Protein AF-A0AAJ0CLT3-F1 (afdb_monomer)

Foldseek 3Di:
DDDDDDDDDDDDDDDDDDDDDDDDDDPDPVVVVVVVVVVVVVVVVVVVVVVVVVVVVVVVVVVVPPPVLVVDDLLVVLQVVLVVVQVVLVVDLQKAKEKDQDPDQAAFAPSVVSAPQCVVDDVRRRTRPDRIWMKIAAHPPDCPVPHRIHIHHLVSNCSRYVQLPDDCSRYDYDCPLVFWAPLLVVCSVLSQQFDVVLVVVLVVLQVVLVVQQVVLVVVQVVVVVVVVVVVPDDPVVVVVPRDDRDDRDDPVSGDGDNPRGHRPVVSSPDPRRVVRSPPPVSDPPPPPPPPPPPDD

Radius of gyration: 39.36 Å; Cα contacts (8 Å, |Δi|>4): 277; chains: 1; bounding box: 91×76×117 Å

Organism: NCBI:txid1105319

Secondary structure (DSSP, 8-state):
--------------------------SSSHHHHHHHHHHHHHHHHHHHHHHHHHHHHHHHHHHHT--HHHHS-HHHHHHHHHHHHHHHHHH-TT-EEEEE--S-TT-BBTTGGG-HHHHTT-TTTTB--SS-EEEEEPPTT--BTTBSEEEE-HHHHHHHS-GGGS-TTTEEE-GGG----HHHHHHHHTTTB--HHHHHHHHHHHHHHHHHHHHHHHHHHHHHHHHHH-TTS-HHHHHTT-PPPPPPPPGGGGPPPTT-B--HHHHHTSHHHHHHHH-GGG-TTS----------

Sequence (296 aa):
MERGESSQRPVRLGGPLHVERHNTSFTASRKRHLEDDAQYLSKGAQLNHHAYCSIEEWLAKSDVERDPRQALSPLERLAEDGEVLRQKLIANSKMFATLQAPRSTRARCRASDNCIYLQALAPDGNVITSEYRICVHGAENEAWFGSKKHYYHVVCFSTMINLTDLLPSKFQMDNTCGRWGIMVEKWFEHQGRINPYKIASYIKKRQEYAEEYRSWVKDWRMLSKKQRRNRNVNKSQRANREPRPPVEPSPEDYTTNEEDVCALVDILKHSLVQITADAWWMRPDVPEIRAEGQAG

Mean predicted aligned error: 16.49 Å

pLDDT: mean 72.05, std 19.67, range [31.84, 95.19]

Solvent-accessible surface area (backbone atoms only — not comparable to full-atom values): 17742 Å² total; per-residue (Å²): 137,79,88,79,87,88,86,80,87,83,88,87,82,89,87,84,89,85,89,80,90,83,80,87,90,73,94,80,61,65,71,63,54,57,56,53,51,52,54,51,52,51,50,54,49,52,55,49,52,54,53,50,54,51,47,54,53,46,51,55,49,51,69,70,61,56,58,70,69,73,76,45,53,49,66,55,50,34,34,53,55,20,51,58,49,49,54,47,40,69,74,32,88,65,21,32,35,27,48,34,71,61,95,59,62,82,47,48,28,68,56,50,90,42,21,60,48,36,70,71,74,35,98,64,32,37,45,38,74,58,75,49,31,31,38,38,38,40,39,98,86,44,56,59,93,82,33,53,64,44,37,28,43,50,64,53,46,52,67,24,37,65,67,65,78,46,53,68,86,37,49,38,75,48,72,90,67,83,50,69,11,64,66,59,52,46,28,62,77,45,51,26,29,32,43,67,66,38,46,50,50,45,52,49,49,47,52,53,41,53,52,50,42,55,50,48,54,52,52,50,52,52,51,52,53,53,53,65,72,46,75,85,63,56,75,80,69,55,72,82,65,69,78,78,78,76,76,79,78,62,78,73,67,40,70,56,48,90,82,28,70,42,60,68,68,61,54,73,67,38,76,60,35,66,57,34,25,73,41,70,85,74,47,90,82,55,76,74,81,71,79,77,76,77,74,132

Structure (mmCIF, N/CA/C/O backbone):
data_AF-A0AAJ0CLT3-F1
#
_entry.id   AF-A0AAJ0CLT3-F1
#
loop_
_atom_site.group_PDB
_atom_site.id
_atom_site.type_symbol
_atom_site.label_atom_id
_atom_site.label_alt_id
_atom_site.label_comp_id
_atom_site.label_asym_id
_atom_site.label_entity_id
_atom_site.label_seq_id
_atom_site.pdbx_PDB_ins_code
_atom_site.Cartn_x
_atom_site.Cartn_y
_atom_site.Cartn_z
_atom_site.occupancy
_atom_site.B_iso_or_equiv
_atom_site.auth_seq_id
_atom_site.auth_comp_id
_atom_site.auth_asym_id
_atom_site.auth_atom_id
_atom_site.pdbx_PDB_model_num
ATOM 1 N N . MET A 1 1 ? -9.494 -61.152 6.536 1.00 39.91 1 MET A N 1
ATOM 2 C CA . MET A 1 1 ? -8.904 -60.997 7.881 1.00 39.91 1 MET A CA 1
ATOM 3 C C . MET A 1 1 ? -9.714 -59.911 8.567 1.00 39.91 1 MET A C 1
ATOM 5 O O . MET A 1 1 ? -9.564 -58.754 8.213 1.00 39.91 1 MET A O 1
ATOM 9 N N . GLU A 1 2 ? -10.886 -60.283 9.084 1.00 34.72 2 GLU A N 1
ATOM 10 C CA . GLU A 1 2 ? -11.121 -60.709 10.485 1.00 34.72 2 GLU A CA 1
ATOM 11 C C . GLU A 1 2 ? -10.993 -59.520 11.452 1.00 34.72 2 GLU A C 1
ATOM 13 O O . GLU A 1 2 ? -9.920 -58.943 11.549 1.00 34.72 2 GLU A O 1
ATOM 18 N N . ARG A 1 3 ? -12.135 -58.976 11.913 1.00 33.88 3 ARG A N 1
ATOM 19 C CA . ARG A 1 3 ? -12.808 -59.226 13.224 1.00 33.88 3 ARG A CA 1
ATOM 20 C C . ARG A 1 3 ? -12.083 -58.507 14.384 1.00 33.88 3 ARG A C 1
ATOM 22 O O . ARG A 1 3 ? -10.867 -58.504 14.413 1.00 33.88 3 ARG A O 1
ATOM 29 N N . GLY A 1 4 ? -12.724 -57.864 15.363 1.00 35.81 4 GLY A N 1
ATOM 30 C CA . GLY A 1 4 ? 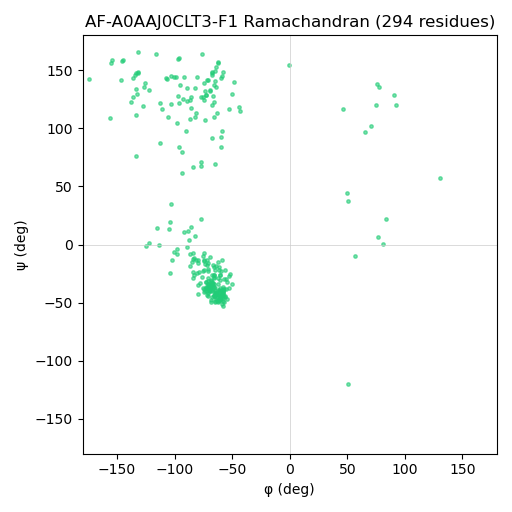-14.098 -57.945 15.878 1.00 35.81 4 GLY A CA 1
ATOM 31 C C . GLY A 1 4 ? -14.537 -56.619 16.540 1.00 35.81 4 GLY A C 1
ATOM 32 O O . GLY A 1 4 ? -13.727 -55.715 16.727 1.00 35.81 4 GLY A O 1
ATOM 33 N N . GLU A 1 5 ? -15.838 -56.343 16.674 1.00 36.16 5 GLU A N 1
ATOM 34 C CA . GLU A 1 5 ? -16.756 -56.845 17.726 1.00 36.16 5 GLU A CA 1
ATOM 35 C C . GLU A 1 5 ? -16.360 -56.320 19.123 1.00 36.16 5 GLU A C 1
ATOM 37 O O . GLU A 1 5 ? -15.343 -56.706 19.682 1.00 36.16 5 GLU A O 1
ATOM 42 N N . SER A 1 6 ? -16.979 -55.239 19.617 1.00 43.16 6 SER A N 1
ATOM 43 C CA . SER A 1 6 ? -18.291 -55.154 20.298 1.00 43.16 6 SER A CA 1
ATOM 44 C C . SER A 1 6 ? -18.283 -55.670 21.741 1.00 43.16 6 SER A C 1
ATOM 46 O O . SER A 1 6 ? -18.088 -56.856 21.971 1.00 43.16 6 SER A O 1
ATOM 48 N N . SER A 1 7 ? -18.618 -54.805 22.707 1.00 41.50 7 SER A N 1
ATOM 49 C CA . SER A 1 7 ? -19.274 -55.249 23.944 1.00 41.50 7 SER A CA 1
ATOM 50 C C . SER A 1 7 ? -20.071 -54.116 24.592 1.00 41.50 7 SER A C 1
ATOM 52 O O . SER A 1 7 ? -19.527 -53.134 25.098 1.00 41.50 7 SER A O 1
ATOM 54 N N . GLN A 1 8 ? -21.393 -54.261 24.521 1.00 37.97 8 GLN A N 1
ATOM 55 C CA . GLN A 1 8 ? -22.386 -53.517 25.285 1.00 37.97 8 GLN A CA 1
ATOM 56 C C . GLN A 1 8 ? -22.723 -54.286 26.579 1.00 37.97 8 GLN A C 1
ATOM 58 O O . GLN A 1 8 ? -22.764 -55.510 26.576 1.00 37.97 8 GLN A O 1
ATOM 63 N N . ARG A 1 9 ? -22.968 -53.503 27.644 1.00 41.19 9 ARG A N 1
ATOM 64 C CA . ARG A 1 9 ? -23.739 -53.691 28.906 1.00 41.19 9 ARG A CA 1
ATOM 65 C C . ARG A 1 9 ? -24.466 -55.043 29.142 1.00 41.19 9 ARG A C 1
ATOM 67 O O . ARG A 1 9 ? -25.008 -55.619 28.208 1.00 41.19 9 ARG A O 1
ATOM 74 N N . PRO A 1 10 ? -24.709 -55.436 30.416 1.00 47.56 10 PRO A N 1
ATOM 75 C CA . PRO A 1 10 ? -26.013 -55.070 30.993 1.00 47.56 10 PRO A CA 1
ATOM 76 C C . PRO A 1 10 ? -26.059 -54.755 32.503 1.00 47.56 10 PRO A C 1
ATOM 78 O O . PRO A 1 10 ? -25.252 -55.186 33.322 1.00 47.56 10 PRO A O 1
ATOM 81 N N . VAL A 1 11 ? -27.116 -54.002 32.807 1.00 43.56 11 VAL A N 1
ATOM 82 C CA . VAL A 1 11 ? -27.753 -53.690 34.092 1.00 43.56 11 VAL A CA 1
ATOM 83 C C . VAL A 1 11 ? -28.249 -54.968 34.786 1.00 43.56 11 VAL A C 1
ATOM 85 O O . VAL A 1 11 ? -28.782 -55.854 34.119 1.00 43.56 11 VAL A O 1
ATOM 88 N N . ARG A 1 12 ? -28.158 -55.041 36.123 1.00 38.94 12 ARG A N 1
ATOM 89 C CA . ARG A 1 12 ? -28.893 -56.024 36.939 1.00 38.94 12 ARG A CA 1
ATOM 90 C C . ARG A 1 12 ? -29.946 -55.332 37.804 1.00 38.94 12 ARG A C 1
ATOM 92 O O . ARG A 1 12 ? -29.623 -54.479 38.623 1.00 38.94 12 ARG A O 1
ATOM 99 N N . LEU A 1 13 ? -31.191 -55.752 37.599 1.00 35.41 13 LEU A N 1
ATOM 100 C CA . LEU A 1 13 ? -32.361 -55.523 38.442 1.00 35.41 13 LEU A CA 1
ATOM 101 C C . LEU A 1 13 ? -32.609 -56.764 39.317 1.00 35.41 13 LEU A C 1
ATOM 103 O O . LEU A 1 13 ? -32.487 -57.881 38.821 1.00 35.41 13 LEU A O 1
ATOM 107 N N . GLY A 1 14 ? -33.069 -56.537 40.551 1.00 35.09 14 GLY A N 1
ATOM 108 C CA . GLY A 1 14 ? -34.105 -57.352 41.202 1.00 35.09 14 GLY A CA 1
ATOM 109 C C . GLY A 1 14 ? -33.678 -58.541 42.074 1.00 35.09 14 GLY A C 1
ATOM 110 O O . GLY A 1 14 ? -33.134 -59.525 41.588 1.00 35.09 14 GLY A O 1
ATOM 111 N N . GLY A 1 15 ? -34.068 -58.492 43.353 1.00 31.84 15 GLY A N 1
ATOM 112 C CA . GLY A 1 15 ? -34.228 -59.656 44.235 1.00 31.84 15 GLY A CA 1
ATOM 113 C C . GLY A 1 15 ? -34.822 -59.261 45.605 1.00 31.84 15 GLY A C 1
ATOM 114 O O . GLY A 1 15 ? -34.503 -58.167 46.066 1.00 31.84 15 GLY A O 1
ATOM 115 N N . PRO A 1 16 ? -35.711 -60.063 46.235 1.00 41.94 16 PRO A N 1
ATOM 116 C CA . PRO A 1 16 ? -36.794 -59.550 47.084 1.00 41.94 16 PRO A CA 1
ATOM 117 C C . PRO A 1 16 ? -36.737 -59.924 48.583 1.00 41.94 16 PRO A C 1
ATOM 119 O O . PRO A 1 16 ? -36.091 -60.886 48.978 1.00 41.94 16 PRO A O 1
ATOM 122 N N . LEU A 1 17 ? -37.528 -59.162 49.356 1.00 39.59 17 LEU A N 1
ATOM 123 C CA . LEU A 1 17 ? -38.318 -59.494 50.560 1.00 39.59 17 LEU A CA 1
ATOM 124 C C . LEU A 1 17 ? -37.680 -60.319 51.698 1.00 39.59 17 LEU A C 1
ATOM 126 O O . LEU A 1 17 ? -37.554 -61.534 51.607 1.00 39.59 17 LEU A O 1
ATOM 130 N N . HIS A 1 18 ? -37.561 -59.689 52.873 1.00 35.16 18 HIS A N 1
ATOM 131 C CA . HIS A 1 18 ? -37.961 -60.345 54.120 1.00 35.16 18 HIS A CA 1
ATOM 132 C C . HIS A 1 18 ? -38.711 -59.364 55.027 1.00 35.16 18 HIS A C 1
ATOM 134 O O . HIS A 1 18 ? -38.228 -58.282 55.353 1.00 35.16 18 HIS A O 1
ATOM 140 N N . VAL A 1 19 ? -39.932 -59.757 55.382 1.00 40.78 19 VAL A N 1
ATOM 141 C CA . VAL A 1 19 ? -40.816 -59.100 56.342 1.00 40.78 19 VAL A CA 1
ATOM 142 C C . VAL A 1 19 ? -40.562 -59.750 57.695 1.00 40.78 19 VAL A C 1
ATOM 144 O O . VAL A 1 19 ? -40.722 -60.961 57.814 1.00 40.78 19 VAL A O 1
ATOM 147 N N . GLU A 1 20 ? -40.233 -58.960 58.712 1.00 35.28 20 GLU A N 1
ATOM 148 C CA . GLU A 1 20 ? -40.449 -59.340 60.106 1.00 35.28 20 GLU A CA 1
ATOM 149 C C . GLU A 1 20 ? -41.224 -58.229 60.809 1.00 35.28 20 GLU A C 1
ATOM 151 O O . GLU A 1 20 ? -40.826 -57.065 60.866 1.00 35.28 20 GLU A O 1
ATOM 156 N N . ARG A 1 21 ? -42.402 -58.618 61.297 1.00 38.53 21 ARG A N 1
ATOM 157 C CA . ARG A 1 21 ? -43.227 -57.848 62.217 1.00 38.53 21 ARG A CA 1
ATOM 158 C C . ARG A 1 21 ? -42.609 -57.965 63.603 1.00 38.53 21 ARG A C 1
ATOM 160 O O . ARG A 1 21 ? -42.542 -59.072 64.118 1.00 38.53 21 ARG A O 1
ATOM 167 N N . HIS A 1 22 ? -42.347 -56.841 64.258 1.00 35.72 22 HIS A N 1
ATOM 168 C CA . HIS A 1 22 ? -42.524 -56.761 65.702 1.00 35.72 22 HIS A CA 1
ATOM 169 C C . HIS A 1 22 ? -43.219 -55.464 66.096 1.00 35.72 22 HIS A C 1
ATOM 171 O O . HIS A 1 22 ? -43.121 -54.422 65.454 1.00 35.72 22 HIS A O 1
ATOM 177 N N . ASN A 1 23 ? -44.042 -55.643 67.112 1.00 35.28 23 ASN A N 1
ATOM 178 C CA . ASN A 1 23 ? -45.188 -54.852 67.481 1.00 35.28 23 ASN A CA 1
ATOM 179 C C . ASN A 1 23 ? -44.818 -53.847 68.579 1.00 35.28 23 ASN A C 1
ATOM 181 O O . ASN A 1 23 ? -43.943 -54.099 69.403 1.00 35.28 23 ASN A O 1
ATOM 185 N N . THR A 1 24 ? -45.660 -52.821 68.671 1.00 45.03 24 THR A N 1
ATOM 186 C CA . THR A 1 24 ? -46.082 -52.107 69.888 1.00 45.03 24 THR A CA 1
ATOM 187 C C . THR A 1 24 ? -45.177 -51.069 70.563 1.00 45.03 24 THR A C 1
ATOM 189 O O . THR A 1 24 ? -44.030 -51.298 70.925 1.00 45.03 24 THR A O 1
ATOM 192 N N . SER A 1 25 ? -45.875 -49.977 70.899 1.00 45.28 25 SER A N 1
ATOM 193 C CA . SER A 1 25 ? -45.557 -48.865 71.799 1.00 45.28 25 SER A CA 1
ATOM 194 C C . SER A 1 25 ? -44.853 -47.665 71.157 1.00 45.28 25 SER A C 1
ATOM 196 O O . SER A 1 25 ? -43.868 -47.822 70.457 1.00 45.28 25 SER A O 1
ATOM 198 N N . PHE A 1 26 ? -45.431 -46.481 71.409 1.00 36.00 26 PHE A N 1
ATOM 199 C CA . PHE A 1 26 ? -44.982 -45.094 71.159 1.00 36.00 26 PHE A CA 1
ATOM 200 C C . PHE A 1 26 ? -46.024 -44.207 70.455 1.00 36.00 26 PHE A C 1
ATOM 202 O O . PHE A 1 26 ? -45.775 -43.562 69.440 1.00 36.00 26 PHE A O 1
ATOM 209 N N . THR A 1 27 ? -47.208 -44.087 71.057 1.00 48.69 27 THR A N 1
ATOM 210 C CA . THR A 1 27 ? -48.228 -43.089 70.683 1.00 48.69 27 THR A CA 1
ATOM 211 C C . THR A 1 27 ? -48.043 -41.717 71.352 1.00 48.69 27 THR A C 1
ATOM 213 O O . THR A 1 27 ? -48.941 -40.887 71.272 1.00 48.69 27 THR A O 1
ATOM 216 N N . ALA A 1 28 ? -46.882 -41.407 71.944 1.00 46.19 28 ALA A N 1
ATOM 217 C CA . ALA A 1 28 ? -46.658 -40.113 72.617 1.00 46.19 28 ALA A CA 1
ATOM 218 C C . ALA A 1 28 ? -45.433 -39.296 72.142 1.00 46.19 28 ALA A C 1
ATOM 220 O O . ALA A 1 28 ? -45.249 -38.173 72.604 1.00 46.19 28 ALA A O 1
ATOM 221 N N . SER A 1 29 ? -44.632 -39.793 71.186 1.00 43.53 29 SER A N 1
ATOM 222 C CA . SER A 1 29 ? -43.506 -39.028 70.594 1.00 43.53 29 SER A CA 1
ATOM 223 C C . SER A 1 29 ? -43.796 -38.444 69.207 1.00 43.53 29 SER A C 1
ATOM 225 O O . SER A 1 29 ? -43.071 -37.570 68.741 1.00 43.53 29 SER A O 1
ATOM 227 N N . ARG A 1 30 ? -44.875 -38.871 68.539 1.00 40.88 30 ARG A N 1
ATOM 228 C CA . ARG A 1 30 ? -45.136 -38.525 67.129 1.00 40.88 30 ARG A CA 1
ATOM 229 C C . ARG A 1 30 ? -45.729 -37.129 66.903 1.00 40.88 30 ARG A C 1
ATOM 231 O O . ARG A 1 30 ? -45.732 -36.661 65.774 1.00 40.88 30 ARG A O 1
ATOM 238 N N . LYS A 1 31 ? -46.206 -36.456 67.956 1.00 43.78 31 LYS A N 1
ATOM 239 C CA . LYS A 1 31 ? -46.734 -35.084 67.847 1.00 43.78 31 LYS A CA 1
ATOM 240 C C . LYS A 1 31 ? -45.652 -34.003 67.879 1.00 43.78 31 LYS A C 1
ATOM 242 O O . LYS A 1 31 ? -45.861 -32.967 67.276 1.00 43.78 31 LYS A O 1
ATOM 247 N N . ARG A 1 32 ? -44.493 -34.259 68.501 1.00 46.09 32 ARG A N 1
ATOM 248 C CA . ARG A 1 32 ? -43.384 -33.286 68.532 1.00 46.09 32 ARG A CA 1
ATOM 249 C C . ARG A 1 32 ? -42.493 -33.335 67.287 1.00 46.09 32 ARG A C 1
ATOM 251 O O . ARG A 1 32 ? -42.008 -32.303 66.865 1.00 46.09 32 ARG A O 1
ATOM 258 N N . HIS A 1 33 ? -42.367 -34.492 66.632 1.00 41.22 33 HIS A N 1
ATOM 259 C CA . HIS A 1 33 ? -41.560 -34.599 65.407 1.00 41.22 33 HIS A CA 1
ATOM 260 C C . HIS A 1 33 ? -42.228 -34.016 64.147 1.00 41.22 33 HIS A C 1
ATOM 262 O O . HIS A 1 33 ? -41.531 -33.554 63.255 1.00 41.22 33 HIS A O 1
ATOM 268 N N . LEU A 1 34 ? -43.566 -33.995 64.069 1.00 44.19 34 LEU A N 1
ATOM 269 C CA . LEU A 1 34 ? -44.278 -33.461 62.895 1.00 44.19 34 LEU A CA 1
ATOM 270 C C . LEU A 1 34 ? -44.359 -31.924 62.870 1.00 44.19 34 LEU A C 1
ATOM 272 O O . LEU A 1 34 ? -44.512 -31.347 61.797 1.00 44.19 34 LEU A O 1
ATOM 276 N N . GLU A 1 35 ? -44.250 -31.261 64.024 1.00 46.84 35 GLU A N 1
ATOM 277 C CA . GLU A 1 35 ? -44.195 -29.793 64.098 1.00 46.84 35 GLU A CA 1
ATOM 278 C C . GLU A 1 35 ? -42.789 -29.267 63.760 1.00 46.84 35 GLU A C 1
ATOM 280 O O . GLU A 1 35 ? -42.671 -28.262 63.057 1.00 46.84 35 GLU A O 1
ATOM 285 N N . ASP A 1 36 ? -41.735 -30.002 64.133 1.00 45.19 36 ASP A N 1
ATOM 286 C CA . ASP A 1 36 ? -40.349 -29.672 63.776 1.00 45.19 36 ASP A CA 1
ATOM 287 C C . ASP A 1 36 ? -40.054 -29.910 62.279 1.00 45.19 36 ASP A C 1
ATOM 289 O O . ASP A 1 36 ? -39.390 -29.088 61.641 1.00 45.19 36 ASP A O 1
ATOM 293 N N . ASP A 1 37 ? -40.619 -30.963 61.673 1.00 42.47 37 ASP A N 1
ATOM 294 C CA . ASP A 1 37 ? -40.472 -31.239 60.235 1.00 42.47 37 ASP A CA 1
ATOM 295 C C . ASP A 1 37 ? -41.232 -30.220 59.363 1.00 42.47 37 ASP A C 1
ATOM 297 O O . ASP A 1 37 ? -40.754 -29.826 58.295 1.00 42.47 37 ASP A O 1
ATOM 301 N N . ALA A 1 38 ? -42.384 -29.714 59.824 1.00 49.03 38 ALA A N 1
ATOM 302 C CA . ALA A 1 38 ? -43.113 -28.644 59.138 1.00 49.03 38 ALA A CA 1
ATOM 303 C C . ALA A 1 38 ? -42.357 -27.302 59.194 1.00 49.03 38 ALA A C 1
ATOM 305 O O . ALA A 1 38 ? -42.360 -26.549 58.216 1.00 49.03 38 ALA A O 1
ATOM 306 N N . GLN A 1 39 ? -41.651 -27.024 60.297 1.00 48.56 39 GLN A N 1
ATOM 307 C CA . GLN A 1 39 ? -40.798 -25.840 60.438 1.00 48.56 39 GLN A CA 1
ATOM 308 C C . GLN A 1 39 ? -39.507 -25.934 59.606 1.00 48.56 39 GLN A C 1
ATOM 310 O O . GLN A 1 39 ? -39.032 -24.920 59.085 1.00 48.56 39 GLN A O 1
ATOM 315 N N . TYR A 1 40 ? -38.956 -27.139 59.427 1.00 43.12 40 TYR A N 1
ATOM 316 C CA . TYR A 1 40 ? -37.811 -27.381 58.541 1.00 43.12 40 TYR A CA 1
ATOM 317 C C . TYR A 1 40 ? -38.193 -27.288 57.056 1.00 43.12 40 TYR A C 1
ATOM 319 O O . TYR A 1 40 ? -37.462 -26.685 56.266 1.00 43.12 40 TYR A O 1
ATOM 327 N N . LEU A 1 41 ? -39.369 -27.800 56.675 1.00 45.94 41 LEU A N 1
ATOM 328 C CA . LEU A 1 41 ? -39.887 -27.699 55.308 1.00 45.94 41 LEU A CA 1
ATOM 329 C C . LEU A 1 41 ? -40.319 -26.266 54.948 1.00 45.94 41 LEU A C 1
ATOM 331 O O . LEU A 1 41 ? -40.092 -25.841 53.815 1.00 45.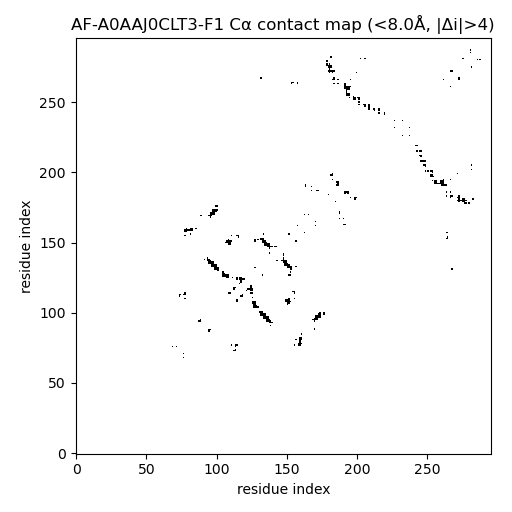94 41 LEU A O 1
ATOM 335 N N . SER A 1 42 ? -40.849 -25.476 55.893 1.00 48.59 42 SER A N 1
ATOM 336 C CA . SER A 1 42 ? -41.177 -24.063 55.634 1.00 48.59 42 SER A CA 1
ATOM 337 C C . SER A 1 42 ? -39.928 -23.178 55.525 1.00 48.59 42 SER A C 1
ATOM 339 O O . SER A 1 42 ? -39.890 -22.288 54.675 1.00 48.59 42 SER A O 1
ATOM 341 N N . LYS A 1 43 ? -38.878 -23.438 56.323 1.00 47.03 43 LYS A N 1
ATOM 342 C CA . LYS A 1 43 ? -37.583 -22.740 56.203 1.00 47.03 43 LYS A CA 1
ATOM 343 C C . LYS A 1 43 ? -36.835 -23.116 54.921 1.00 47.03 43 LYS A C 1
ATOM 345 O O . LYS A 1 43 ? -36.266 -22.235 54.283 1.00 47.03 43 LYS A O 1
ATOM 350 N N . GLY A 1 44 ? -36.882 -24.382 54.498 1.00 42.62 44 GLY A N 1
ATOM 351 C CA . GLY A 1 44 ? -36.344 -24.823 53.204 1.00 42.62 44 GLY A CA 1
ATOM 352 C C . GLY A 1 44 ? -37.089 -24.224 52.003 1.00 42.62 44 GLY A C 1
ATOM 353 O O . GLY A 1 44 ? -36.461 -23.835 51.019 1.00 42.62 44 GLY A O 1
ATOM 354 N N . ALA A 1 45 ? -38.413 -24.065 52.100 1.00 48.50 45 ALA A N 1
ATOM 355 C CA . ALA A 1 45 ? -39.218 -23.391 51.080 1.00 48.50 45 ALA A CA 1
ATOM 356 C C . ALA A 1 45 ? -38.954 -21.873 51.022 1.00 48.50 45 ALA A C 1
ATOM 358 O O . ALA A 1 45 ? -38.858 -21.322 49.929 1.00 48.50 45 ALA A O 1
ATOM 359 N N . GLN A 1 46 ? -38.760 -21.199 52.163 1.00 49.28 46 GLN A N 1
ATOM 360 C CA . GLN A 1 46 ? -38.403 -19.771 52.207 1.00 49.28 46 GLN A CA 1
ATOM 361 C C . GLN A 1 46 ? -36.978 -19.489 51.705 1.00 49.28 46 GLN A C 1
ATOM 363 O O . GLN A 1 46 ? -36.770 -18.499 51.005 1.00 49.28 46 GLN A O 1
ATOM 368 N N . LEU A 1 47 ? -36.007 -20.365 51.994 1.00 47.03 47 LEU A N 1
ATOM 369 C CA . LEU A 1 47 ? -34.638 -20.246 51.473 1.00 47.03 47 LEU A CA 1
ATOM 370 C C . LEU A 1 47 ? -34.573 -20.484 49.956 1.00 47.03 47 LEU A C 1
ATOM 372 O O . LEU A 1 47 ? -33.856 -19.770 49.257 1.00 47.03 47 LEU A O 1
ATOM 376 N N . ASN A 1 48 ? -35.375 -21.414 49.427 1.00 47.62 48 ASN A N 1
ATOM 377 C CA . ASN A 1 48 ? -35.486 -21.617 47.981 1.00 47.62 48 ASN A CA 1
ATOM 378 C C . ASN A 1 48 ? -36.232 -20.471 47.282 1.00 47.62 48 ASN A C 1
ATOM 380 O O . ASN A 1 48 ? -35.821 -20.063 46.202 1.00 47.62 48 ASN A O 1
ATOM 384 N N . HIS A 1 49 ? -37.267 -19.886 47.889 1.00 47.75 49 HIS A N 1
ATOM 385 C CA . HIS A 1 49 ? -37.975 -18.751 47.284 1.00 47.75 49 HIS A CA 1
ATOM 386 C C . HIS A 1 49 ? -37.103 -17.482 47.214 1.00 47.75 49 HIS A C 1
ATOM 388 O O . HIS A 1 49 ? -37.181 -16.738 46.239 1.00 47.75 49 HIS A O 1
ATOM 394 N N . HIS A 1 50 ? -36.217 -17.266 48.195 1.00 48.69 50 HIS A N 1
ATOM 395 C CA . HIS A 1 50 ? -35.221 -16.186 48.154 1.00 48.69 50 HIS A CA 1
ATOM 396 C C . HIS A 1 50 ? -34.139 -16.416 47.085 1.00 48.69 50 HIS A C 1
ATOM 398 O O . HIS A 1 50 ? -33.714 -15.465 46.430 1.00 48.69 50 HIS A O 1
ATOM 404 N N . ALA A 1 51 ? -33.714 -17.667 46.876 1.00 51.00 51 ALA A N 1
ATOM 405 C CA . ALA A 1 51 ? -32.754 -18.020 45.830 1.00 51.00 51 ALA A CA 1
ATOM 406 C C . ALA A 1 51 ? -33.355 -17.899 44.416 1.00 51.00 51 ALA A C 1
ATOM 408 O O . ALA A 1 51 ? -32.678 -17.425 43.509 1.00 51.00 51 ALA A O 1
ATOM 409 N N . TYR A 1 52 ? -34.630 -18.257 44.228 1.00 48.47 52 TYR A N 1
ATOM 410 C CA . TYR A 1 52 ? -35.313 -18.122 42.935 1.00 48.47 52 TYR A CA 1
ATOM 411 C C . TYR A 1 52 ? -35.664 -16.665 42.592 1.00 48.47 52 TYR A C 1
ATOM 413 O O . TYR A 1 52 ? -35.407 -16.249 41.464 1.00 48.47 52 TYR A O 1
ATOM 421 N N . CYS A 1 53 ? -36.118 -15.847 43.554 1.00 49.00 53 CYS A N 1
ATOM 422 C CA . CYS A 1 53 ? -36.280 -14.402 43.327 1.00 49.00 53 CYS A CA 1
ATOM 423 C C . CYS A 1 53 ? -34.941 -13.716 43.005 1.00 49.00 53 CYS A C 1
ATOM 425 O O . CYS A 1 53 ? -34.899 -12.816 42.173 1.00 49.00 53 CYS A O 1
ATOM 427 N N . SER A 1 54 ? -33.833 -14.185 43.590 1.00 59.00 54 SER A N 1
ATOM 428 C CA . SER A 1 54 ? -32.491 -13.693 43.267 1.00 59.00 54 SER A CA 1
ATOM 429 C C . SER A 1 54 ? -32.031 -14.064 41.854 1.00 59.00 54 SER A C 1
ATOM 431 O O . SER A 1 54 ? -31.233 -13.321 41.295 1.00 59.00 54 SER A O 1
ATOM 433 N N . ILE A 1 55 ? -32.469 -15.190 41.282 1.00 58.88 55 ILE A N 1
ATOM 434 C CA . ILE A 1 55 ? -32.081 -15.603 39.923 1.00 58.88 55 ILE A CA 1
ATOM 435 C C . ILE A 1 55 ? -32.906 -14.855 38.880 1.00 58.88 55 ILE A C 1
ATOM 437 O O . ILE A 1 55 ? -32.333 -14.377 37.910 1.00 58.88 55 ILE A O 1
ATOM 441 N N . GLU A 1 56 ? -34.216 -14.692 39.078 1.00 58.72 56 GLU A N 1
ATOM 442 C CA . GLU A 1 56 ? -35.049 -13.906 38.159 1.00 58.72 56 GLU A CA 1
ATOM 443 C C . GLU A 1 56 ? -34.699 -12.414 38.194 1.00 58.72 56 GLU A C 1
ATOM 445 O O . GLU A 1 56 ? -34.601 -11.802 37.137 1.00 58.72 56 GLU A O 1
ATOM 450 N N . GLU A 1 57 ? -34.405 -11.830 39.364 1.00 60.50 57 GLU A N 1
ATOM 451 C CA . GLU A 1 57 ? -33.876 -10.460 39.436 1.00 60.50 57 GLU A CA 1
ATOM 452 C C . GLU A 1 57 ? -32.482 -10.334 38.814 1.00 60.50 57 GLU A C 1
ATOM 454 O O . GLU A 1 57 ? -32.168 -9.290 38.247 1.00 60.50 57 GLU A O 1
ATOM 459 N N . TRP A 1 58 ? -31.630 -11.359 38.906 1.00 58.53 58 TRP A N 1
ATOM 460 C CA . TRP A 1 58 ? -30.304 -11.349 38.282 1.00 58.53 58 TRP A CA 1
ATOM 461 C C . TRP A 1 58 ? -30.387 -11.540 36.766 1.00 58.53 58 TRP A C 1
ATOM 463 O O . TRP A 1 58 ? -29.692 -10.842 36.039 1.00 58.53 58 TRP A O 1
ATOM 473 N N . LEU A 1 59 ? -31.289 -12.397 36.278 1.00 58.09 59 LEU A N 1
ATOM 474 C CA . LEU A 1 59 ? -31.586 -12.557 34.855 1.00 58.09 59 LEU A CA 1
ATOM 475 C C . LEU A 1 59 ? -32.228 -11.286 34.281 1.00 58.09 59 LEU A C 1
ATOM 477 O O . LEU A 1 59 ? -31.764 -10.791 33.258 1.00 58.09 59 LEU A O 1
ATOM 481 N N . ALA A 1 60 ? -33.187 -10.682 34.987 1.00 58.47 60 ALA A N 1
ATOM 482 C CA . ALA A 1 60 ? -33.796 -9.408 34.607 1.00 58.47 60 ALA A CA 1
ATOM 483 C C . ALA A 1 60 ? -32.799 -8.237 34.658 1.00 58.47 60 ALA A C 1
ATOM 485 O O . ALA A 1 60 ? -32.831 -7.377 33.784 1.00 58.47 60 ALA A O 1
ATOM 486 N N . LYS A 1 61 ? -31.866 -8.207 35.623 1.00 54.62 61 LYS A N 1
ATOM 487 C CA . LYS A 1 61 ? -30.748 -7.242 35.629 1.00 54.62 61 LYS A CA 1
ATOM 488 C C . LYS A 1 61 ? -29.742 -7.520 34.508 1.00 54.62 61 LYS A C 1
ATOM 490 O O . LYS A 1 61 ? -29.236 -6.575 33.916 1.00 54.62 61 LYS A O 1
ATOM 495 N N . SER A 1 62 ? -29.497 -8.785 34.163 1.00 55.09 62 SER A N 1
ATOM 496 C CA . SER A 1 62 ? -28.576 -9.166 33.085 1.00 55.09 62 SER A CA 1
ATOM 497 C C . SER A 1 62 ? -29.121 -8.869 31.684 1.00 55.09 62 SER A C 1
ATOM 499 O O . SER A 1 62 ? -28.352 -8.500 30.800 1.00 55.09 62 SER A O 1
ATOM 501 N N . ASP A 1 63 ? -30.441 -8.953 31.485 1.00 51.53 63 ASP A N 1
ATOM 502 C CA . ASP A 1 63 ? -31.088 -8.557 30.228 1.00 51.53 63 ASP A CA 1
ATOM 503 C C . ASP A 1 63 ? -31.185 -7.026 30.079 1.00 51.53 63 ASP A C 1
ATOM 505 O O . ASP A 1 63 ? -31.237 -6.523 28.955 1.00 51.53 63 ASP A O 1
ATOM 509 N N . VAL A 1 64 ? -31.148 -6.273 31.187 1.00 53.94 64 VAL A N 1
ATOM 510 C CA . VAL A 1 64 ? -31.137 -4.795 31.197 1.00 53.94 64 VAL A CA 1
ATOM 511 C C . VAL A 1 64 ? -29.725 -4.214 31.016 1.00 53.94 64 VAL A C 1
ATOM 513 O O . VAL A 1 64 ? -29.588 -3.108 30.499 1.00 53.94 64 VAL A O 1
ATOM 516 N N . GLU A 1 65 ? -28.669 -4.963 31.341 1.00 54.84 65 GLU A N 1
ATOM 517 C CA . GLU A 1 65 ? -27.266 -4.575 31.119 1.00 54.84 65 GLU A CA 1
ATOM 518 C C . GLU A 1 65 ? -26.631 -5.283 29.908 1.00 54.84 65 GLU A C 1
ATOM 520 O O . GLU A 1 65 ? -25.435 -5.586 29.901 1.00 54.84 65 GLU A O 1
ATOM 525 N N . ARG A 1 66 ? -27.393 -5.550 28.836 1.00 58.88 66 ARG A N 1
ATOM 526 C CA . ARG A 1 66 ? -26.737 -5.843 27.554 1.00 58.88 66 ARG A CA 1
ATOM 527 C C . ARG A 1 66 ? -25.963 -4.606 27.137 1.00 58.88 66 ARG A C 1
ATOM 529 O O . ARG A 1 66 ? -26.565 -3.579 26.832 1.00 58.88 66 ARG A O 1
ATOM 536 N N . ASP A 1 67 ? -24.635 -4.730 27.134 1.00 73.75 67 ASP A N 1
ATOM 537 C CA . ASP A 1 67 ? -23.725 -3.721 26.603 1.00 73.75 67 ASP A CA 1
ATOM 538 C C . ASP A 1 67 ? -24.306 -3.222 25.267 1.00 73.75 67 ASP A C 1
ATOM 540 O O . ASP A 1 67 ? -24.442 -4.027 24.338 1.00 73.75 67 ASP A O 1
ATOM 544 N N . PRO A 1 68 ? -24.705 -1.939 25.154 1.00 79.31 68 PRO A N 1
ATOM 545 C CA . PRO A 1 68 ? -25.354 -1.416 23.953 1.00 79.31 68 PRO A CA 1
ATOM 546 C C . PRO A 1 68 ? -24.490 -1.627 22.704 1.00 79.31 68 PRO A C 1
ATOM 548 O O . PRO A 1 68 ? -25.004 -1.734 21.592 1.00 79.31 68 PRO A O 1
ATOM 551 N N . ARG A 1 69 ? -23.179 -1.808 22.882 1.00 83.75 69 ARG A N 1
ATOM 552 C CA . ARG A 1 69 ? -22.240 -2.162 21.824 1.00 83.75 69 ARG A CA 1
ATOM 553 C C . ARG A 1 69 ? -22.463 -3.558 21.231 1.00 83.75 69 ARG A C 1
ATOM 555 O O . ARG A 1 69 ? -22.124 -3.804 20.072 1.00 83.75 69 ARG A O 1
ATOM 562 N N . GLN A 1 70 ? -23.043 -4.493 21.982 1.00 81.94 70 GLN A N 1
ATOM 563 C CA . GLN A 1 70 ? -23.426 -5.814 21.468 1.00 81.94 70 GLN A CA 1
ATOM 564 C C . GLN A 1 70 ? -24.622 -5.742 20.512 1.00 81.94 70 GLN A C 1
ATOM 566 O O . GLN A 1 70 ? -24.754 -6.622 19.664 1.00 81.94 70 GLN A O 1
ATOM 571 N N . ALA A 1 71 ? -25.450 -4.694 20.604 1.00 85.75 71 ALA A N 1
ATOM 572 C CA . ALA A 1 71 ? -26.555 -4.466 19.674 1.00 85.75 71 ALA A CA 1
ATOM 573 C C . ALA A 1 71 ? -26.084 -3.964 18.298 1.00 85.75 71 ALA A C 1
ATOM 575 O O . ALA A 1 71 ? -26.797 -4.131 17.311 1.00 85.75 71 ALA A O 1
ATOM 576 N N . LEU A 1 72 ? -24.882 -3.385 18.223 1.00 87.62 72 LEU A N 1
ATOM 577 C CA . LEU A 1 72 ? -24.289 -2.941 16.966 1.00 87.62 72 LEU A CA 1
ATOM 578 C C . LEU A 1 72 ? -23.948 -4.127 16.064 1.00 87.62 72 LEU A C 1
ATOM 580 O O . LEU A 1 72 ? -23.529 -5.200 16.515 1.00 87.62 72 LEU A O 1
ATOM 584 N N . SER A 1 73 ? -24.052 -3.916 14.759 1.00 89.19 73 SER A N 1
ATOM 585 C CA . SER A 1 73 ? -23.454 -4.821 13.792 1.00 89.19 73 SER A CA 1
ATOM 586 C C . SER A 1 73 ? -21.931 -4.842 13.971 1.00 89.19 73 SER A C 1
ATOM 588 O O . SER A 1 73 ? -21.321 -3.889 14.472 1.00 89.19 73 SER A O 1
ATOM 590 N N . PRO A 1 74 ? -21.256 -5.914 13.540 1.00 88.06 74 PRO A N 1
ATOM 591 C CA . PRO A 1 74 ? -19.809 -5.952 13.653 1.00 88.06 74 PRO A CA 1
ATOM 592 C C . PRO A 1 74 ? -19.092 -4.859 12.851 1.00 88.06 74 PRO A C 1
ATOM 594 O O . PRO A 1 74 ? -18.012 -4.432 13.247 1.00 88.06 74 PRO A O 1
ATOM 597 N N . LEU A 1 75 ? -19.692 -4.397 11.748 1.00 89.38 75 LEU A N 1
ATOM 598 C CA . LEU A 1 75 ? -19.164 -3.301 10.938 1.00 89.38 75 LEU A CA 1
ATOM 599 C C . LEU A 1 75 ? -19.256 -1.959 11.676 1.00 89.38 75 LEU A C 1
ATOM 601 O O . LEU A 1 75 ? -18.312 -1.178 11.637 1.00 89.38 75 LEU A O 1
ATOM 605 N N . GLU A 1 76 ? -20.354 -1.713 12.391 1.00 91.38 76 GLU A N 1
ATOM 606 C CA . GLU A 1 76 ? -20.514 -0.514 13.222 1.00 91.38 76 GLU A CA 1
ATOM 607 C C . GLU A 1 76 ? -19.529 -0.519 14.392 1.00 91.38 76 GLU A C 1
ATOM 609 O O . GLU A 1 76 ? -18.832 0.469 14.607 1.00 91.38 76 GLU A O 1
ATOM 614 N N . ARG A 1 77 ? -19.368 -1.658 15.083 1.00 91.44 77 ARG A N 1
ATOM 615 C CA . ARG A 1 77 ? -18.334 -1.789 16.126 1.00 91.44 77 ARG A CA 1
ATOM 616 C C . ARG A 1 77 ? -16.930 -1.547 15.582 1.00 91.44 77 ARG A C 1
ATOM 618 O O . ARG A 1 77 ? -16.102 -0.953 16.271 1.00 91.44 77 ARG A O 1
ATOM 625 N N . LEU A 1 78 ? -16.661 -2.029 14.368 1.00 91.62 78 LEU A N 1
ATOM 626 C CA . LEU A 1 78 ? -15.392 -1.831 13.680 1.00 91.62 78 LEU A CA 1
ATOM 627 C C . LEU A 1 78 ? -15.162 -0.343 13.368 1.00 91.62 78 LEU A C 1
ATOM 629 O O . LEU A 1 78 ? -14.064 0.161 13.591 1.00 91.62 78 LEU A O 1
ATOM 633 N N . ALA A 1 79 ? -16.192 0.369 12.905 1.00 92.00 79 ALA A N 1
ATOM 634 C CA . ALA A 1 79 ? -16.133 1.807 12.658 1.00 92.00 79 ALA A CA 1
ATOM 635 C C . ALA A 1 79 ? -15.907 2.613 13.953 1.00 92.00 79 ALA A C 1
ATOM 637 O O . ALA A 1 79 ? -15.056 3.501 13.972 1.00 92.00 79 ALA A O 1
ATOM 638 N N . GLU A 1 80 ? -16.582 2.265 15.055 1.00 92.50 80 GLU A N 1
ATOM 639 C CA . GLU A 1 80 ? -16.339 2.877 16.373 1.00 92.50 80 GLU A CA 1
ATOM 640 C C . GLU A 1 80 ? -14.896 2.666 16.851 1.00 92.50 80 GLU A C 1
ATOM 642 O O . GLU A 1 80 ? -14.227 3.617 17.266 1.00 92.50 80 GLU A O 1
ATOM 647 N N . ASP A 1 81 ? -14.385 1.431 16.754 1.00 91.75 81 ASP A N 1
ATOM 648 C CA . ASP A 1 81 ? -12.985 1.118 17.069 1.00 91.75 81 ASP A CA 1
ATOM 649 C C . ASP A 1 81 ? -12.022 1.940 16.197 1.00 91.75 81 ASP A C 1
ATOM 651 O O . ASP A 1 81 ? -10.971 2.392 16.666 1.00 91.75 81 ASP A O 1
ATOM 655 N N . GLY A 1 82 ? -12.386 2.139 14.928 1.00 92.94 82 GLY A N 1
ATOM 656 C CA . GLY A 1 82 ? -11.668 2.959 13.963 1.00 92.94 82 GLY A CA 1
ATOM 657 C C . GLY A 1 82 ? -11.581 4.421 14.371 1.00 92.94 82 GLY A C 1
ATOM 658 O O . GLY A 1 82 ? -10.483 4.975 14.393 1.00 92.94 82 GLY A O 1
ATOM 659 N N . GLU A 1 83 ? -12.697 5.031 14.767 1.00 92.88 83 GLU A N 1
ATOM 660 C CA . GLU A 1 83 ? -12.728 6.433 15.188 1.00 92.88 83 GLU A CA 1
ATOM 661 C C . GLU A 1 83 ? -11.904 6.661 16.462 1.00 92.88 83 GLU A C 1
ATOM 663 O O . GLU A 1 83 ? -11.076 7.574 16.515 1.00 92.88 83 GLU A O 1
ATOM 668 N N . VAL A 1 84 ? -12.032 5.775 17.457 1.00 92.12 84 VAL A N 1
ATOM 669 C CA . VAL A 1 84 ? -11.209 5.828 18.678 1.00 92.12 84 VAL A CA 1
ATOM 670 C C . VAL A 1 84 ? -9.721 5.715 18.338 1.00 92.12 84 VAL A C 1
ATOM 672 O O . VAL A 1 84 ? -8.884 6.438 18.890 1.00 92.12 84 VAL A O 1
ATOM 675 N N . LEU A 1 85 ? -9.360 4.809 17.428 1.00 91.81 85 LEU A N 1
ATOM 676 C CA . LEU A 1 85 ? -7.978 4.639 16.995 1.00 91.81 85 LEU A CA 1
ATOM 677 C C . LEU A 1 85 ? -7.466 5.854 16.209 1.00 91.81 85 LEU A C 1
ATOM 679 O O . LEU A 1 85 ? -6.330 6.280 16.426 1.00 91.81 85 LEU A O 1
ATOM 683 N N . ARG A 1 86 ? -8.291 6.442 15.338 1.00 93.12 86 ARG A N 1
ATOM 684 C CA . ARG A 1 86 ? -7.965 7.646 14.566 1.00 93.12 86 ARG A CA 1
ATOM 685 C C . ARG A 1 86 ? -7.663 8.822 15.489 1.00 93.12 86 ARG A C 1
ATOM 687 O O . ARG A 1 86 ? -6.620 9.458 15.337 1.00 93.12 86 ARG A O 1
ATOM 694 N N . GLN A 1 87 ? -8.509 9.063 16.489 1.00 91.94 87 GLN A N 1
ATOM 695 C CA . GLN A 1 87 ? -8.290 10.118 17.482 1.00 91.94 87 GLN A CA 1
ATOM 696 C C . GLN A 1 87 ? -6.964 9.931 18.226 1.00 91.94 87 GLN A C 1
ATOM 698 O O . GLN A 1 87 ? -6.207 10.886 18.387 1.00 91.94 87 GLN A O 1
ATOM 703 N N . LYS A 1 88 ? -6.623 8.693 18.604 1.00 90.44 88 LYS A N 1
ATOM 704 C CA . LYS A 1 88 ? -5.332 8.379 19.241 1.00 90.44 88 LYS A CA 1
ATOM 705 C C . LYS A 1 88 ? -4.142 8.600 18.315 1.00 90.44 88 LYS A C 1
ATOM 707 O O . LYS A 1 88 ? -3.146 9.179 18.742 1.00 90.44 88 LYS A O 1
ATOM 712 N N . LEU A 1 89 ? -4.241 8.169 17.055 1.00 91.50 89 LEU A N 1
ATOM 713 C CA . LEU A 1 89 ? -3.207 8.408 16.046 1.00 91.50 89 LEU A CA 1
ATOM 714 C C . LEU A 1 89 ? -2.950 9.907 15.871 1.00 91.50 89 LEU A C 1
ATOM 716 O O . LEU A 1 89 ? -1.794 10.313 15.793 1.00 91.50 89 LEU A O 1
ATOM 720 N N . ILE A 1 90 ? -4.003 10.728 15.846 1.00 90.62 90 ILE A N 1
ATOM 721 C CA . ILE A 1 90 ? -3.894 12.187 15.727 1.00 90.62 90 ILE A CA 1
ATOM 722 C C . ILE A 1 90 ? -3.279 12.792 16.995 1.00 90.62 90 ILE A C 1
ATOM 724 O O . ILE A 1 90 ? -2.310 13.545 16.898 1.00 90.62 90 ILE A O 1
ATOM 728 N N . ALA A 1 91 ? -3.796 12.435 18.173 1.00 90.00 91 ALA A N 1
ATOM 729 C CA . ALA A 1 91 ? -3.379 13.013 19.449 1.00 90.00 91 ALA A CA 1
ATOM 730 C C . ALA A 1 91 ? -1.937 12.650 19.843 1.00 90.00 91 ALA A C 1
ATOM 732 O O . ALA A 1 91 ? -1.250 13.447 20.480 1.00 90.00 91 ALA A O 1
ATOM 733 N N . ASN A 1 92 ? -1.458 11.460 19.470 1.00 90.00 92 ASN A N 1
ATOM 734 C CA . ASN A 1 92 ? -0.145 10.973 19.874 1.00 90.00 92 ASN A CA 1
ATOM 735 C C . ASN A 1 92 ? 0.855 11.032 18.713 1.00 90.00 92 ASN A C 1
ATOM 737 O O . ASN A 1 92 ? 0.788 10.242 17.770 1.00 90.00 92 ASN A O 1
ATOM 741 N N . SER A 1 93 ? 1.832 11.941 18.786 1.00 89.38 93 SER A N 1
ATOM 742 C CA . SER A 1 93 ? 2.874 12.113 17.761 1.00 89.38 93 SER A CA 1
ATOM 743 C C . SER A 1 93 ? 3.741 10.868 17.543 1.00 89.38 93 SER A C 1
ATOM 745 O O . SER A 1 93 ? 4.223 10.670 16.431 1.00 89.38 93 SER A O 1
ATOM 747 N N . LYS A 1 94 ? 3.888 10.004 18.556 1.00 90.12 94 LYS A N 1
ATOM 748 C CA . LYS A 1 94 ? 4.671 8.761 18.481 1.00 90.12 94 LYS A CA 1
ATOM 749 C C . LYS A 1 94 ? 3.895 7.583 17.888 1.00 90.12 94 LYS A C 1
ATOM 751 O O . LYS A 1 94 ? 4.507 6.564 17.578 1.00 90.12 94 LYS A O 1
ATOM 756 N N . MET A 1 95 ? 2.575 7.697 17.743 1.00 91.81 95 MET A N 1
ATOM 757 C CA . MET A 1 95 ? 1.757 6.660 17.118 1.00 91.81 95 MET A CA 1
ATOM 758 C C . MET A 1 95 ? 1.650 6.879 15.612 1.00 91.81 95 MET A C 1
ATOM 760 O O . MET A 1 95 ? 1.382 7.989 15.142 1.00 91.81 95 MET A O 1
ATOM 764 N N . PHE A 1 96 ? 1.820 5.793 14.864 1.00 93.19 96 PHE A N 1
ATOM 765 C CA . PHE A 1 96 ? 1.674 5.766 13.413 1.00 93.19 96 PHE A CA 1
ATOM 766 C C . PHE A 1 96 ? 1.326 4.354 12.934 1.00 93.19 96 PHE A C 1
ATOM 768 O O . PHE A 1 96 ? 1.607 3.348 13.593 1.00 93.19 96 PHE A O 1
ATOM 775 N N . ALA A 1 97 ? 0.707 4.278 11.766 1.00 94.75 97 ALA A N 1
ATOM 776 C CA . ALA A 1 97 ? 0.415 3.054 11.050 1.00 94.75 97 ALA A CA 1
ATOM 777 C C . ALA A 1 97 ? 1.407 2.869 9.896 1.00 94.75 97 ALA A C 1
ATOM 779 O O . ALA A 1 97 ? 1.852 3.824 9.260 1.00 94.75 97 ALA A O 1
ATOM 780 N N . THR A 1 98 ? 1.753 1.615 9.627 1.00 94.06 98 THR A N 1
ATOM 781 C CA . THR A 1 98 ? 2.608 1.234 8.502 1.00 94.06 98 THR A CA 1
ATOM 782 C C . THR A 1 98 ? 1.944 0.173 7.654 1.00 94.06 98 THR A C 1
ATOM 784 O O . THR A 1 98 ? 1.441 -0.808 8.204 1.00 94.06 98 THR A O 1
ATOM 787 N N . LEU A 1 99 ? 1.991 0.324 6.333 1.00 93.88 99 LEU A N 1
ATOM 788 C CA . LEU A 1 99 ? 1.788 -0.804 5.431 1.00 93.88 99 LEU A CA 1
ATOM 789 C C . LEU A 1 99 ? 3.056 -1.664 5.443 1.00 93.88 99 LEU A C 1
ATOM 791 O O . LEU A 1 99 ? 4.149 -1.148 5.225 1.00 93.88 99 LEU A O 1
ATOM 795 N N . GLN A 1 100 ? 2.922 -2.964 5.705 1.00 90.94 100 GLN A N 1
ATOM 796 C CA . GLN A 1 100 ? 4.039 -3.906 5.791 1.00 90.94 100 GLN A CA 1
ATOM 797 C C . GLN A 1 100 ? 3.836 -5.095 4.859 1.00 90.94 100 GLN A C 1
ATOM 799 O O . GLN A 1 100 ? 2.750 -5.675 4.846 1.00 90.94 100 GLN A O 1
ATOM 804 N N . ALA A 1 101 ? 4.910 -5.525 4.195 1.00 85.75 101 ALA A N 1
ATOM 805 C CA . ALA A 1 101 ? 5.024 -6.877 3.659 1.00 85.75 101 ALA A CA 1
ATOM 806 C C . ALA A 1 101 ? 5.485 -7.812 4.802 1.00 85.75 101 ALA A C 1
ATOM 808 O O . ALA A 1 101 ? 6.603 -7.666 5.311 1.00 85.75 101 ALA A O 1
ATOM 809 N N . PRO A 1 102 ? 4.631 -8.712 5.319 1.00 76.69 102 PRO A N 1
ATOM 810 C CA . PRO A 1 102 ? 4.931 -9.466 6.518 1.00 76.69 102 PRO A CA 1
ATOM 811 C C . PRO A 1 102 ? 5.993 -10.536 6.251 1.00 76.69 102 PRO A C 1
ATOM 813 O O . PRO A 1 102 ? 5.837 -11.394 5.394 1.00 76.69 102 PRO A O 1
ATOM 816 N N . ARG A 1 103 ? 7.041 -10.562 7.083 1.00 72.25 103 ARG A N 1
ATOM 817 C CA . ARG A 1 103 ? 8.035 -11.656 7.098 1.00 72.25 103 ARG A CA 1
ATOM 818 C C . ARG A 1 103 ? 7.521 -12.939 7.763 1.00 72.25 103 ARG A C 1
ATOM 820 O O . ARG A 1 103 ? 8.197 -13.961 7.740 1.00 72.25 103 ARG A O 1
ATOM 827 N N . SER A 1 104 ? 6.363 -12.876 8.424 1.00 76.25 104 SER A N 1
ATOM 828 C CA . SER A 1 104 ? 5.739 -14.017 9.095 1.00 76.25 104 SER A CA 1
ATOM 829 C C . SER A 1 104 ? 4.215 -13.942 9.033 1.00 76.25 104 SER A C 1
ATOM 831 O O . SER A 1 104 ? 3.619 -12.878 9.221 1.00 76.25 104 SER A O 1
ATOM 833 N N . THR A 1 105 ? 3.593 -15.104 8.850 1.00 70.56 105 THR A N 1
ATOM 834 C CA . THR A 1 105 ? 2.136 -15.307 8.756 1.00 70.56 105 THR A CA 1
ATOM 835 C C . THR A 1 105 ? 1.467 -15.531 10.116 1.00 70.56 105 THR A C 1
ATOM 837 O O . THR A 1 105 ? 0.313 -15.930 10.195 1.00 70.56 105 THR A O 1
ATOM 840 N N . ARG A 1 106 ? 2.184 -15.292 11.224 1.00 79.31 106 ARG A N 1
ATOM 841 C CA . ARG A 1 106 ? 1.688 -15.567 12.588 1.00 79.31 106 ARG A CA 1
ATOM 842 C C . ARG A 1 106 ? 0.922 -14.405 13.223 1.00 79.31 106 ARG A C 1
ATOM 844 O O . ARG A 1 106 ? 0.475 -14.522 14.360 1.00 79.31 106 ARG A O 1
ATOM 851 N N . ALA A 1 107 ? 0.812 -13.269 12.538 1.00 87.94 107 ALA A N 1
ATOM 852 C CA . ALA A 1 107 ? 0.085 -12.123 13.069 1.00 87.94 107 ALA A CA 1
ATOM 853 C C . ALA A 1 107 ? -1.425 -12.365 12.990 1.00 87.94 107 ALA A C 1
ATOM 855 O O . ALA A 1 107 ? -1.923 -12.865 11.984 1.00 87.94 107 ALA A O 1
ATOM 856 N N . ARG A 1 108 ? -2.152 -11.969 14.035 1.00 90.19 108 ARG A N 1
ATOM 857 C CA . ARG A 1 108 ? -3.616 -11.976 14.057 1.00 90.19 108 ARG A CA 1
ATOM 858 C C . ARG A 1 108 ? -4.152 -10.555 13.968 1.00 90.19 108 ARG A C 1
ATOM 860 O O . ARG A 1 108 ? -3.566 -9.632 14.534 1.00 90.19 108 ARG A O 1
ATOM 867 N N . CYS A 1 109 ? -5.256 -10.393 13.254 1.00 92.06 109 CYS A N 1
ATOM 868 C CA . CYS A 1 109 ? -5.967 -9.140 13.105 1.00 92.06 109 CYS A CA 1
ATOM 869 C C . CYS A 1 109 ? -6.569 -8.707 14.440 1.00 92.06 109 CYS A C 1
ATOM 871 O O . CYS A 1 109 ? -7.292 -9.459 15.093 1.00 92.06 109 CYS A O 1
ATOM 873 N N . ARG A 1 110 ? -6.283 -7.466 14.836 1.00 92.06 110 ARG A N 1
ATOM 874 C CA . ARG A 1 110 ? -6.726 -6.905 16.112 1.00 92.06 110 ARG A CA 1
ATOM 875 C C . ARG A 1 110 ? -8.210 -6.538 16.136 1.00 92.06 110 ARG A C 1
ATOM 877 O O . ARG A 1 110 ? -8.748 -6.409 17.229 1.00 92.06 110 ARG A O 1
ATOM 884 N N . ALA A 1 111 ? -8.874 -6.486 14.978 1.00 89.94 111 ALA A N 1
ATOM 885 C CA . ALA A 1 111 ? -10.329 -6.354 14.896 1.00 89.94 111 ALA A CA 1
ATOM 886 C C . ALA A 1 111 ? -11.080 -7.500 15.610 1.00 89.94 111 ALA A C 1
ATOM 888 O O . ALA A 1 111 ? -12.271 -7.367 15.860 1.00 89.94 111 ALA A O 1
ATOM 889 N N . SER A 1 112 ? -10.394 -8.594 15.980 1.00 82.12 112 SER A N 1
ATOM 890 C CA . SER A 1 112 ? -10.948 -9.708 16.764 1.00 82.12 112 SER A CA 1
ATOM 891 C C . SER A 1 112 ? -12.258 -10.212 16.152 1.00 82.12 112 SER A C 1
ATOM 893 O O . SER A 1 112 ? -12.264 -10.587 14.981 1.00 82.12 112 SER A O 1
ATOM 895 N N . ASP A 1 113 ? -13.362 -10.163 16.895 1.00 83.88 113 ASP A N 1
ATOM 896 C CA . ASP A 1 113 ? -14.670 -10.674 16.476 1.00 83.88 113 ASP A CA 1
ATOM 897 C C . ASP A 1 113 ? -15.313 -9.787 15.395 1.00 83.88 113 ASP A C 1
ATOM 899 O O . ASP A 1 113 ? -16.176 -10.226 14.635 1.00 83.88 113 ASP A O 1
ATOM 903 N N . ASN A 1 114 ? -14.826 -8.550 15.257 1.00 87.56 114 ASN A N 1
ATOM 904 C CA . ASN A 1 114 ? -15.213 -7.608 14.209 1.00 87.56 114 ASN A CA 1
ATOM 905 C C . ASN A 1 114 ? -14.367 -7.770 12.929 1.00 87.56 114 ASN A C 1
ATOM 907 O O . ASN A 1 114 ? -14.502 -6.994 11.986 1.00 87.56 114 ASN A O 1
ATOM 911 N N . CYS A 1 115 ? -13.465 -8.757 12.874 1.00 90.44 115 CYS A N 1
ATOM 912 C CA . CYS A 1 115 ? -12.671 -9.037 11.683 1.00 90.44 115 CYS A CA 1
ATOM 913 C C . CYS A 1 115 ? -13.565 -9.531 10.533 1.00 90.44 115 CYS A C 1
ATOM 915 O O . CYS A 1 115 ? -14.218 -10.569 10.641 1.00 90.44 115 CYS A O 1
ATOM 917 N N . ILE A 1 116 ? -13.520 -8.829 9.397 1.00 87.06 116 ILE A N 1
ATOM 918 C CA . ILE A 1 116 ? -14.316 -9.146 8.198 1.00 87.06 116 ILE A CA 1
ATOM 919 C C . ILE A 1 116 ? -14.032 -10.573 7.701 1.00 87.06 116 ILE A C 1
ATOM 921 O O . ILE A 1 116 ? -14.950 -11.304 7.340 1.00 87.06 116 ILE A O 1
ATOM 925 N N . TYR A 1 117 ? -12.769 -11.008 7.737 1.00 81.06 117 TYR A N 1
ATOM 926 C CA . TYR A 1 117 ? -12.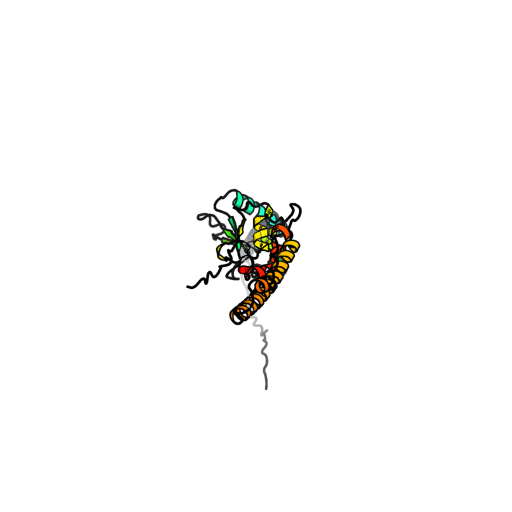375 -12.355 7.310 1.00 81.06 117 TYR A CA 1
ATOM 927 C C . TYR A 1 117 ? -12.835 -13.456 8.272 1.00 81.06 117 TYR A C 1
ATOM 929 O O . TYR A 1 117 ? -13.121 -14.566 7.831 1.00 81.06 117 TYR A O 1
ATOM 937 N N . LEU A 1 118 ? -12.924 -13.160 9.572 1.00 80.12 118 LEU A N 1
ATOM 938 C CA . LEU A 1 118 ? -13.463 -14.098 10.558 1.00 80.12 118 LEU A CA 1
ATOM 939 C C . LEU A 1 118 ? -14.978 -14.277 10.367 1.00 80.12 118 LEU A C 1
ATOM 941 O O . LEU A 1 118 ? -15.486 -15.391 10.441 1.00 80.12 118 LEU A O 1
ATOM 945 N N . GLN A 1 119 ? -15.689 -13.192 10.051 1.00 74.50 119 GLN A N 1
ATOM 946 C CA . GLN A 1 119 ? -17.131 -13.226 9.782 1.00 74.50 119 GLN A CA 1
ATOM 947 C C . GLN A 1 119 ? -17.483 -13.900 8.459 1.00 74.50 119 GLN A C 1
ATOM 949 O O . GLN A 1 119 ? -18.539 -14.515 8.347 1.00 74.50 119 GLN A O 1
ATOM 954 N N . ALA A 1 120 ? -16.582 -13.844 7.479 1.00 68.62 120 ALA A N 1
ATOM 955 C CA . ALA A 1 120 ? -16.737 -14.491 6.181 1.00 68.62 120 ALA A CA 1
ATOM 956 C C . ALA A 1 120 ? -16.481 -16.021 6.192 1.00 68.62 120 ALA A C 1
ATOM 958 O O . ALA A 1 120 ? -16.251 -16.595 5.131 1.00 68.62 120 ALA A O 1
ATOM 959 N N . LEU A 1 121 ? -16.587 -16.687 7.356 1.00 55.62 121 LEU A N 1
ATOM 960 C CA . LEU A 1 121 ? -16.665 -18.154 7.544 1.00 55.62 121 LEU A CA 1
ATOM 961 C C . LEU A 1 121 ? -15.343 -18.950 7.578 1.00 55.62 121 LEU A C 1
ATOM 963 O O . LEU A 1 121 ? -15.362 -20.167 7.394 1.00 55.62 121 LEU A O 1
ATOM 967 N N . ALA A 1 122 ? -14.202 -18.326 7.883 1.00 65.25 122 ALA A N 1
ATOM 968 C CA . ALA A 1 122 ? -12.965 -19.063 8.168 1.00 65.25 122 ALA A CA 1
ATOM 969 C C . ALA A 1 122 ? -12.686 -19.092 9.686 1.00 65.25 122 ALA A C 1
ATOM 971 O O . ALA A 1 122 ? -12.491 -18.021 10.263 1.00 65.25 122 ALA A O 1
ATOM 972 N N . PRO A 1 123 ? -12.593 -20.269 10.345 1.00 67.56 123 PRO A N 1
ATOM 973 C CA . PRO A 1 123 ? -12.275 -20.373 11.779 1.00 67.56 123 PRO A CA 1
ATOM 974 C C . PRO A 1 123 ? -10.973 -19.656 12.171 1.00 67.56 123 PRO A C 1
ATOM 976 O O . PRO A 1 123 ? -10.875 -19.073 13.247 1.00 67.56 123 PRO A O 1
ATOM 979 N N . ASP A 1 124 ? -10.005 -19.634 11.252 1.00 74.94 124 ASP A N 1
ATOM 980 C CA . ASP A 1 124 ? -8.723 -18.937 11.388 1.00 74.94 124 ASP A CA 1
ATOM 981 C C . ASP A 1 124 ? -8.665 -17.636 10.571 1.00 74.94 124 ASP A C 1
ATOM 983 O O . ASP A 1 124 ? -7.587 -17.117 10.284 1.00 74.94 124 ASP A O 1
ATOM 987 N N . GLY A 1 125 ? -9.816 -17.076 10.187 1.00 79.25 125 GLY A N 1
ATOM 988 C CA . GLY A 1 125 ? -9.902 -15.865 9.366 1.00 79.25 125 GLY A CA 1
ATOM 989 C C . GLY A 1 125 ? -9.265 -14.637 10.018 1.00 79.25 125 GLY A C 1
ATOM 990 O O . GLY A 1 125 ? -8.887 -13.694 9.330 1.00 79.25 125 GLY A O 1
ATOM 991 N N . ASN A 1 126 ? -9.073 -14.658 11.341 1.00 86.25 126 ASN A N 1
ATOM 992 C CA . ASN A 1 126 ? -8.333 -13.620 12.052 1.00 86.25 126 ASN A CA 1
ATOM 993 C C . ASN A 1 126 ? -6.813 -13.692 11.819 1.00 86.25 126 ASN A C 1
ATOM 995 O O . ASN A 1 126 ? -6.126 -12.711 12.096 1.00 86.25 126 ASN A O 1
ATOM 999 N N . VAL A 1 127 ? -6.263 -14.797 11.316 1.00 89.19 127 VAL A N 1
ATOM 1000 C CA . VAL A 1 127 ? -4.844 -14.908 10.968 1.00 89.19 127 VAL A CA 1
ATOM 1001 C C . VAL A 1 127 ? -4.586 -14.119 9.684 1.00 89.19 127 VAL A C 1
ATOM 1003 O O . VAL A 1 127 ? -5.317 -14.210 8.699 1.00 89.19 127 VAL A O 1
ATOM 1006 N N . ILE A 1 128 ? -3.537 -13.301 9.692 1.00 88.94 128 ILE A N 1
ATOM 1007 C CA . ILE A 1 128 ? -3.160 -12.478 8.547 1.00 88.94 128 ILE A CA 1
ATOM 1008 C C . ILE A 1 128 ? -2.194 -13.274 7.674 1.00 88.94 128 ILE A C 1
ATOM 1010 O O . ILE A 1 128 ? -0.991 -13.336 7.940 1.00 88.94 128 ILE A O 1
ATOM 1014 N N . THR A 1 129 ? -2.745 -13.879 6.628 1.00 86.06 129 THR A N 1
ATOM 1015 C CA . THR A 1 129 ? -2.008 -14.635 5.606 1.00 86.06 129 THR A CA 1
ATOM 1016 C C . THR A 1 129 ? -1.731 -13.822 4.342 1.00 86.06 129 THR A C 1
ATOM 1018 O O . THR A 1 129 ? -0.992 -14.284 3.478 1.00 86.06 129 THR A O 1
ATOM 1021 N N . SER A 1 130 ? -2.301 -12.619 4.228 1.00 83.81 130 SER A N 1
ATOM 1022 C CA . SER A 1 130 ? -2.100 -11.732 3.083 1.00 83.81 130 SER A CA 1
ATOM 1023 C C . SER A 1 130 ? -0.652 -11.254 2.968 1.00 83.81 130 SER A C 1
ATOM 1025 O O . SER A 1 130 ? 0.028 -11.030 3.971 1.00 83.81 130 SER A O 1
ATOM 1027 N N . GLU A 1 131 ? -0.214 -11.013 1.730 1.00 84.94 131 GLU A N 1
ATOM 1028 C CA . GLU A 1 131 ? 1.118 -10.473 1.400 1.00 84.94 131 GLU A CA 1
ATOM 1029 C C . GLU A 1 131 ? 1.365 -9.073 1.963 1.00 84.94 131 GLU A C 1
ATOM 1031 O O . GLU A 1 131 ? 2.502 -8.619 2.038 1.00 84.94 131 GLU A O 1
ATOM 1036 N N . TYR A 1 132 ? 0.303 -8.391 2.385 1.00 89.12 132 TYR A N 1
ATOM 1037 C CA . TYR A 1 132 ? 0.370 -7.084 3.011 1.00 89.12 132 TYR A CA 1
ATOM 1038 C C . TYR A 1 132 ? -0.503 -7.034 4.257 1.00 89.12 132 TYR A C 1
ATOM 1040 O O . TYR A 1 132 ? -1.559 -7.666 4.332 1.00 89.12 132 TYR A O 1
ATOM 1048 N N . ARG A 1 133 ? -0.075 -6.246 5.240 1.00 92.56 133 ARG A N 1
ATOM 1049 C CA . ARG A 1 133 ? -0.823 -5.973 6.471 1.00 92.56 133 ARG A CA 1
ATOM 1050 C C . ARG A 1 133 ? -0.589 -4.550 6.944 1.00 92.56 133 ARG A C 1
ATOM 1052 O O . ARG A 1 133 ? 0.447 -3.967 6.635 1.00 92.56 133 ARG A O 1
ATOM 1059 N N . ILE A 1 134 ? -1.497 -4.029 7.761 1.00 94.69 134 ILE A N 1
ATOM 1060 C CA . ILE A 1 134 ? -1.268 -2.766 8.465 1.00 94.69 134 ILE A CA 1
ATOM 1061 C C . ILE A 1 134 ? -0.770 -3.063 9.878 1.00 94.69 134 ILE A C 1
ATOM 1063 O O . ILE A 1 134 ? -1.370 -3.850 10.607 1.00 94.69 134 ILE A O 1
ATOM 1067 N N . CYS A 1 135 ? 0.352 -2.453 10.253 1.00 94.00 135 CYS A N 1
ATOM 1068 C CA . CYS A 1 135 ? 0.899 -2.482 11.604 1.00 94.00 135 CYS A CA 1
ATOM 1069 C C . CYS A 1 135 ? 0.779 -1.094 12.223 1.00 94.00 135 CYS A C 1
ATOM 1071 O O . CYS A 1 135 ? 1.416 -0.152 11.750 1.00 94.00 135 CYS A O 1
ATOM 1073 N N . VAL A 1 136 ? 0.005 -0.988 13.297 1.00 94.06 136 VAL A N 1
ATOM 1074 C CA . VAL A 1 136 ? -0.075 0.201 14.144 1.00 94.06 136 VAL A CA 1
ATOM 1075 C C . VAL A 1 136 ? 0.975 0.086 15.237 1.00 94.06 136 VAL A C 1
ATOM 1077 O O . VAL A 1 136 ? 0.987 -0.894 15.986 1.00 94.06 136 VAL A O 1
ATOM 1080 N N . HIS A 1 137 ? 1.848 1.085 15.325 1.00 91.75 137 HIS A N 1
ATOM 1081 C CA . HIS A 1 137 ? 2.875 1.196 16.355 1.00 91.75 137 HIS A CA 1
ATOM 1082 C C . HIS A 1 137 ? 2.351 2.088 17.481 1.00 91.75 137 HIS A C 1
ATOM 1084 O O . HIS A 1 137 ? 1.946 3.227 17.244 1.00 91.75 137 HIS A O 1
ATOM 1090 N N . GLY A 1 138 ? 2.311 1.542 18.696 1.00 84.62 138 GLY A N 1
ATOM 1091 C CA . GLY A 1 138 ? 1.979 2.285 19.911 1.00 84.62 138 GLY A CA 1
ATOM 1092 C C . GLY A 1 138 ? 3.143 3.159 20.380 1.00 84.62 138 GLY A C 1
ATOM 1093 O O . GLY A 1 138 ? 4.291 2.953 19.978 1.00 84.62 138 GLY A O 1
ATOM 1094 N N . ALA A 1 139 ? 2.863 4.119 21.262 1.00 78.81 139 ALA A N 1
ATOM 1095 C CA . ALA A 1 139 ? 3.914 4.906 21.899 1.00 78.81 139 ALA A CA 1
ATOM 1096 C C . ALA A 1 139 ? 4.761 4.033 22.844 1.00 78.81 139 ALA A C 1
ATOM 1098 O O . ALA A 1 139 ? 4.268 3.089 23.455 1.00 78.81 139 ALA A O 1
ATOM 1099 N N . GLU A 1 140 ? 6.051 4.356 22.984 1.00 64.19 140 GLU A N 1
ATOM 1100 C CA . GLU A 1 140 ? 7.067 3.519 23.654 1.00 64.19 140 GLU A CA 1
ATOM 1101 C C . GLU A 1 140 ? 6.703 3.059 25.077 1.00 64.19 140 GLU A C 1
ATOM 1103 O O . GLU A 1 140 ? 7.146 1.980 25.491 1.00 64.19 140 GLU A O 1
ATOM 1108 N N . ASN A 1 141 ? 5.866 3.839 25.770 1.00 63.19 141 ASN A N 1
ATOM 1109 C CA . ASN A 1 141 ? 5.434 3.628 27.155 1.00 63.19 141 ASN A CA 1
ATOM 1110 C C . ASN A 1 141 ? 3.937 3.300 27.290 1.00 63.19 141 ASN A C 1
ATOM 1112 O O . ASN A 1 141 ? 3.462 3.065 28.396 1.00 63.19 141 ASN A O 1
ATOM 1116 N N . GLU A 1 142 ? 3.197 3.252 26.183 1.00 60.94 142 GLU A N 1
ATOM 1117 C CA . GLU A 1 142 ? 1.784 2.882 26.164 1.00 60.94 142 GLU A CA 1
ATOM 1118 C C . GLU A 1 142 ? 1.652 1.547 25.439 1.00 60.94 142 GLU A C 1
ATOM 1120 O O . GLU A 1 142 ? 1.449 1.474 24.226 1.00 60.94 142 GLU A O 1
ATOM 1125 N N . ALA A 1 143 ? 1.792 0.458 26.198 1.00 60.00 143 ALA A N 1
ATOM 1126 C CA . ALA A 1 143 ? 1.357 -0.846 25.725 1.00 60.00 143 ALA A CA 1
ATOM 1127 C C . ALA A 1 143 ? -0.170 -0.814 25.622 1.00 60.00 143 ALA A C 1
ATOM 1129 O O . ALA A 1 143 ? -0.885 -1.081 26.589 1.00 60.00 143 ALA A O 1
ATOM 1130 N N . TRP A 1 144 ? -0.685 -0.464 24.449 1.00 55.50 144 TRP A N 1
ATOM 1131 C CA . TRP A 1 144 ? -2.110 -0.569 24.201 1.00 55.50 144 TRP A CA 1
ATOM 1132 C C . TRP A 1 144 ? -2.462 -2.061 24.185 1.00 55.50 144 TRP A C 1
ATOM 1134 O O . TRP A 1 144 ? -1.875 -2.851 23.452 1.00 55.50 144 TRP A O 1
ATOM 1144 N N . PHE A 1 145 ? -3.348 -2.490 25.085 1.00 53.97 145 PHE A N 1
ATOM 1145 C CA . PHE A 1 145 ? -3.739 -3.900 25.218 1.00 53.97 145 PHE A CA 1
ATOM 1146 C C . PHE A 1 145 ? -2.564 -4.899 25.330 1.00 53.97 145 PHE A C 1
ATOM 1148 O O . PHE A 1 145 ? -2.614 -5.986 24.755 1.00 53.97 145 PHE A O 1
ATOM 1155 N N . GLY A 1 146 ? -1.487 -4.533 26.034 1.00 62.22 146 GLY A N 1
ATOM 1156 C CA . GLY A 1 146 ? -0.369 -5.444 26.317 1.00 62.22 146 GLY A CA 1
ATOM 1157 C C . GLY A 1 146 ? 0.599 -5.700 25.153 1.00 62.22 146 GLY A C 1
ATOM 1158 O O . GLY A 1 146 ? 1.505 -6.517 25.298 1.00 62.22 146 GLY A O 1
ATOM 1159 N N . SER A 1 147 ? 0.464 -5.000 24.020 1.00 71.12 147 SER A N 1
ATOM 1160 C CA . SER A 1 147 ? 1.419 -5.060 22.905 1.00 71.12 147 SER A CA 1
ATOM 1161 C C . SER A 1 147 ? 1.805 -3.661 22.432 1.00 71.12 147 SER A C 1
ATOM 1163 O O . SER A 1 147 ? 1.003 -2.736 22.446 1.00 71.12 147 SER A O 1
ATOM 1165 N N . LYS A 1 148 ? 3.047 -3.503 21.962 1.00 81.44 148 LYS A N 1
ATOM 1166 C CA . LYS A 1 148 ? 3.507 -2.267 21.300 1.00 81.44 148 LYS A CA 1
ATOM 1167 C C . LYS A 1 148 ? 3.094 -2.196 19.826 1.00 81.44 148 LYS A C 1
ATOM 1169 O O . LYS A 1 148 ? 3.232 -1.150 19.199 1.00 81.44 148 LYS A O 1
ATOM 1174 N N . LYS A 1 149 ? 2.642 -3.316 19.252 1.00 88.88 149 LYS A N 1
ATOM 1175 C CA . LYS A 1 149 ? 2.267 -3.434 17.839 1.00 88.88 149 LYS A CA 1
ATOM 1176 C C . LYS A 1 149 ? 0.937 -4.151 17.691 1.00 88.88 149 LYS A C 1
ATOM 1178 O O . LYS A 1 149 ? 0.735 -5.220 18.273 1.00 88.88 149 LYS A O 1
ATOM 1183 N N . HIS A 1 150 ? 0.068 -3.594 16.859 1.00 91.88 150 HIS A N 1
ATOM 1184 C CA . HIS A 1 150 ? -1.202 -4.209 16.491 1.00 91.88 150 HIS A CA 1
ATOM 1185 C C . HIS A 1 150 ? -1.271 -4.389 14.991 1.00 91.88 150 HIS A C 1
ATOM 1187 O O . HIS A 1 150 ? -0.976 -3.468 14.232 1.00 91.88 150 HIS A O 1
ATOM 1193 N N . TYR A 1 151 ? -1.673 -5.582 14.575 1.00 93.50 151 TYR A N 1
ATOM 1194 C CA . TYR A 1 151 ? -1.746 -5.943 13.172 1.00 93.50 151 TYR A CA 1
ATOM 1195 C C . TYR A 1 151 ? -3.197 -5.997 12.723 1.00 93.50 151 TYR A C 1
ATOM 1197 O O . TYR A 1 151 ? -4.065 -6.459 13.460 1.00 93.50 151 TYR A O 1
ATOM 1205 N N . TYR A 1 152 ? -3.451 -5.558 11.500 1.00 94.69 152 TYR A N 1
ATOM 1206 C CA . TYR A 1 152 ? -4.758 -5.603 10.867 1.00 94.69 152 TYR A CA 1
ATOM 1207 C C . TYR A 1 152 ? -4.617 -6.130 9.442 1.00 94.69 152 TYR A C 1
ATOM 1209 O O . TYR A 1 152 ? -3.625 -5.840 8.763 1.00 94.69 152 TYR A O 1
ATOM 1217 N N . HIS A 1 153 ? -5.619 -6.876 8.963 1.00 93.06 153 HIS A N 1
ATOM 1218 C CA . HIS A 1 153 ? -5.795 -7.014 7.519 1.00 93.06 153 HIS A CA 1
ATOM 1219 C C . HIS A 1 153 ? -5.995 -5.623 6.923 1.00 93.06 153 HIS A C 1
ATOM 1221 O O . HIS A 1 153 ? -6.637 -4.774 7.546 1.00 93.06 153 HIS A O 1
ATOM 1227 N N . VAL A 1 154 ? -5.478 -5.406 5.714 1.00 93.62 154 VAL A N 1
ATOM 1228 C CA . VAL A 1 154 ? -5.620 -4.109 5.036 1.00 93.62 154 VAL A CA 1
ATOM 1229 C C . VAL A 1 154 ? -7.099 -3.752 4.885 1.00 93.62 154 VAL A C 1
ATOM 1231 O O . VAL A 1 154 ? -7.480 -2.649 5.243 1.00 93.62 154 VAL A O 1
ATOM 1234 N N . VAL A 1 155 ? -7.938 -4.715 4.481 1.00 92.62 155 VAL A N 1
ATOM 1235 C CA . VAL A 1 155 ? -9.391 -4.517 4.340 1.00 92.62 155 VAL A CA 1
ATOM 1236 C C . VAL A 1 155 ? -10.024 -4.060 5.651 1.00 92.62 155 VAL A C 1
ATOM 1238 O O . VAL A 1 155 ? -10.650 -3.011 5.672 1.00 92.62 155 VAL A O 1
ATOM 1241 N N . CYS A 1 156 ? -9.804 -4.787 6.755 1.00 94.06 156 CYS A N 1
ATOM 1242 C CA . CYS A 1 156 ? -10.361 -4.418 8.058 1.00 94.06 156 CYS A CA 1
ATOM 1243 C C . CYS A 1 156 ? -9.976 -2.985 8.442 1.00 94.06 156 CYS A C 1
ATOM 1245 O O . CYS A 1 156 ? -10.835 -2.205 8.826 1.00 94.06 156 CYS A O 1
ATOM 1247 N N . PHE A 1 157 ? -8.701 -2.619 8.298 1.00 95.19 157 PHE A N 1
ATOM 1248 C CA . PHE A 1 157 ? -8.236 -1.287 8.674 1.00 95.19 157 PHE A CA 1
ATOM 1249 C C . PHE A 1 157 ? -8.763 -0.185 7.743 1.00 95.19 157 PHE A C 1
ATOM 1251 O O . PHE A 1 157 ? -9.156 0.867 8.229 1.00 95.19 157 PHE A O 1
ATOM 1258 N N . SER A 1 158 ? -8.817 -0.421 6.428 1.00 93.38 158 SER A N 1
ATOM 1259 C CA . SER A 1 158 ? -9.393 0.524 5.460 1.00 93.38 158 SER A CA 1
ATOM 1260 C C . SER A 1 158 ? -10.897 0.724 5.648 1.00 93.38 158 SER A C 1
ATOM 1262 O O . SER A 1 158 ? -11.421 1.770 5.288 1.00 93.38 158 SER A O 1
ATOM 1264 N N . THR A 1 159 ? -11.591 -0.266 6.210 1.00 92.19 159 THR A N 1
ATOM 1265 C CA . THR A 1 159 ? -12.997 -0.139 6.605 1.00 92.19 159 THR A CA 1
ATOM 1266 C C . THR A 1 159 ? -13.157 0.626 7.922 1.00 92.19 159 THR A C 1
ATOM 1268 O O . THR A 1 159 ? -14.132 1.348 8.085 1.00 92.19 159 THR A O 1
ATOM 1271 N N . MET A 1 160 ? -12.204 0.494 8.852 1.00 93.31 160 MET A N 1
ATOM 1272 C CA . MET A 1 160 ? -12.194 1.227 10.126 1.00 93.31 160 MET A CA 1
ATOM 1273 C C . MET A 1 160 ? -11.881 2.713 9.952 1.00 93.31 160 MET A C 1
ATOM 1275 O O . MET A 1 160 ? -12.469 3.560 10.616 1.00 93.31 160 MET A O 1
ATOM 1279 N N . ILE A 1 161 ? -10.876 3.018 9.133 1.00 92.75 161 ILE A N 1
ATOM 1280 C CA . ILE A 1 161 ? -10.308 4.354 8.991 1.00 92.75 161 ILE A CA 1
ATOM 1281 C C . ILE A 1 161 ? -10.107 4.619 7.509 1.00 92.75 161 ILE A C 1
ATOM 1283 O O . ILE A 1 161 ? -9.419 3.859 6.819 1.00 92.75 161 ILE A O 1
ATOM 1287 N N . ASN A 1 162 ? -10.639 5.744 7.040 1.00 90.44 162 ASN A N 1
ATOM 1288 C CA . ASN A 1 162 ? -10.315 6.220 5.712 1.00 90.44 162 ASN A CA 1
ATOM 1289 C C . ASN A 1 162 ? -8.828 6.602 5.648 1.00 90.44 162 ASN A C 1
ATOM 1291 O O . ASN A 1 162 ? -8.379 7.570 6.264 1.00 90.44 162 ASN A O 1
ATOM 1295 N N . LEU A 1 163 ? -8.049 5.807 4.916 1.00 89.12 163 LEU A N 1
ATOM 1296 C CA . LEU A 1 163 ? -6.597 5.952 4.845 1.00 89.12 163 LEU A CA 1
ATOM 1297 C C . LEU A 1 163 ? -6.161 7.258 4.180 1.00 89.12 163 LEU A C 1
ATOM 1299 O O . LEU A 1 163 ? -5.086 7.755 4.503 1.00 89.12 163 LEU A O 1
ATOM 1303 N N . THR A 1 164 ? -6.977 7.809 3.278 1.00 85.31 164 THR A N 1
ATOM 1304 C CA . THR A 1 164 ? -6.677 9.076 2.595 1.00 85.31 164 THR A CA 1
ATOM 1305 C C . THR A 1 164 ? -6.794 10.278 3.528 1.00 85.31 164 THR A C 1
ATOM 1307 O O . THR A 1 164 ? -6.194 11.314 3.264 1.00 85.31 164 THR A O 1
ATOM 1310 N N . ASP A 1 165 ? -7.528 10.135 4.635 1.00 85.19 165 ASP A N 1
ATOM 1311 C CA . ASP A 1 165 ? -7.729 11.202 5.623 1.00 85.19 165 ASP A CA 1
ATOM 1312 C C . ASP A 1 165 ? -6.603 11.238 6.666 1.00 85.19 165 ASP A C 1
ATOM 1314 O O . ASP A 1 165 ? -6.524 12.151 7.494 1.00 85.19 165 ASP A O 1
ATOM 1318 N N . LEU A 1 166 ? -5.718 10.237 6.658 1.00 85.69 166 LEU A N 1
ATOM 1319 C CA . LEU A 1 166 ? -4.551 10.209 7.524 1.00 85.69 166 LEU A CA 1
ATOM 1320 C C . LEU A 1 166 ? -3.419 11.042 6.918 1.00 85.69 166 LEU A C 1
ATOM 1322 O O . LEU A 1 166 ? -3.069 10.912 5.747 1.00 85.69 166 LEU A O 1
ATOM 1326 N N . LEU A 1 167 ? -2.784 11.861 7.759 1.00 85.06 167 LEU A N 1
ATOM 1327 C CA . LEU A 1 167 ? -1.571 12.581 7.376 1.00 85.06 167 LEU A CA 1
ATOM 1328 C C . LEU A 1 167 ? -0.471 11.587 6.947 1.00 85.06 167 LEU A C 1
ATOM 1330 O O . LEU A 1 167 ? -0.360 10.519 7.558 1.00 85.06 167 LEU A O 1
ATOM 1334 N N . PRO A 1 168 ? 0.423 11.951 6.006 1.00 84.88 168 PRO A N 1
ATOM 1335 C CA . PRO A 1 168 ? 1.541 11.090 5.600 1.00 84.88 168 PRO A CA 1
ATOM 1336 C C . PRO A 1 168 ? 2.440 10.652 6.766 1.00 84.88 168 PRO A C 1
ATOM 1338 O O . PRO A 1 168 ? 2.985 9.554 6.769 1.00 84.88 168 PRO A O 1
ATOM 1341 N N . SER A 1 169 ? 2.555 11.481 7.808 1.00 86.88 169 SER A N 1
ATOM 1342 C CA . SER A 1 169 ? 3.293 11.150 9.035 1.00 86.88 169 SER A CA 1
ATOM 1343 C C . SER A 1 169 ? 2.608 10.093 9.911 1.00 86.88 169 SER A C 1
ATOM 1345 O O . SER A 1 169 ? 3.232 9.540 10.814 1.00 86.88 169 SER A O 1
ATOM 1347 N N . LYS A 1 170 ? 1.319 9.823 9.679 1.00 92.75 170 LYS A N 1
ATOM 1348 C CA . LYS A 1 170 ? 0.494 8.877 10.443 1.00 92.75 170 LYS A CA 1
ATOM 1349 C C . LYS A 1 170 ? 0.254 7.574 9.714 1.00 92.75 170 LYS A C 1
ATOM 1351 O O . LYS A 1 170 ? 0.026 6.571 10.385 1.00 92.75 170 LYS A O 1
ATOM 1356 N N . PHE A 1 171 ? 0.327 7.568 8.391 1.00 93.88 171 PHE A N 1
ATOM 1357 C CA . PHE A 1 171 ? 0.263 6.350 7.604 1.00 93.88 171 PHE A CA 1
ATOM 1358 C C . PHE A 1 171 ? 1.366 6.349 6.556 1.00 93.88 171 PHE A C 1
ATOM 1360 O O . PHE A 1 171 ? 1.344 7.134 5.615 1.00 93.88 171 PHE A O 1
ATOM 1367 N N . GLN A 1 172 ? 2.330 5.449 6.734 1.00 91.94 172 GLN A N 1
ATOM 1368 C CA . GLN A 1 172 ? 3.522 5.385 5.896 1.00 91.94 172 GLN A CA 1
ATOM 1369 C C . GLN A 1 172 ? 3.804 3.961 5.412 1.00 91.94 172 GLN A C 1
ATOM 1371 O O . GLN A 1 172 ? 3.272 2.974 5.927 1.00 91.94 172 GLN A O 1
ATOM 1376 N N . MET A 1 173 ? 4.675 3.837 4.423 1.00 90.62 173 MET A N 1
ATOM 1377 C CA . MET A 1 173 ? 5.182 2.543 3.976 1.00 90.62 173 MET A CA 1
ATOM 1378 C C . MET A 1 173 ? 6.300 2.065 4.903 1.00 90.62 173 MET A C 1
ATOM 1380 O O . MET A 1 173 ? 7.099 2.855 5.405 1.00 90.62 173 MET A O 1
ATOM 1384 N N . ASP A 1 174 ? 6.370 0.759 5.151 1.00 87.88 174 ASP A N 1
ATOM 1385 C CA . ASP A 1 174 ? 7.483 0.177 5.897 1.00 87.88 174 ASP A CA 1
ATOM 1386 C C . ASP A 1 174 ? 8.752 0.134 5.031 1.00 87.88 174 ASP A C 1
ATOM 1388 O O . ASP A 1 174 ? 8.905 -0.684 4.120 1.00 87.88 174 ASP A O 1
ATOM 1392 N N . ASN A 1 175 ? 9.702 1.014 5.338 1.00 77.81 175 ASN A N 1
ATOM 1393 C CA . ASN A 1 175 ? 10.960 1.124 4.598 1.00 77.81 175 ASN A CA 1
ATOM 1394 C C . ASN A 1 175 ? 11.891 -0.087 4.791 1.00 77.81 175 ASN A C 1
ATOM 1396 O O . ASN A 1 175 ? 12.861 -0.239 4.053 1.00 77.81 175 ASN A O 1
ATOM 1400 N N . THR A 1 176 ? 11.604 -0.990 5.736 1.00 70.69 176 THR A N 1
ATOM 1401 C CA . THR A 1 176 ? 12.467 -2.151 6.015 1.00 70.69 176 THR A CA 1
ATOM 1402 C C . THR A 1 176 ? 12.426 -3.236 4.939 1.00 70.69 176 THR A C 1
ATOM 1404 O O . THR A 1 176 ? 13.267 -4.141 4.954 1.00 70.69 176 THR A O 1
ATOM 1407 N N . CYS A 1 177 ? 11.455 -3.179 4.023 1.00 61.47 177 CYS A N 1
ATOM 1408 C CA . CYS A 1 177 ? 11.293 -4.179 2.967 1.00 61.47 177 CYS A CA 1
ATOM 1409 C C . CYS A 1 177 ? 11.835 -3.736 1.600 1.00 61.47 177 CYS A C 1
ATOM 1411 O O . CYS A 1 177 ? 11.900 -4.578 0.713 1.00 61.47 177 CYS A O 1
ATOM 1413 N N . GLY A 1 178 ? 12.281 -2.479 1.436 1.00 57.53 178 GLY A N 1
ATOM 1414 C CA . GLY A 1 178 ? 13.075 -1.952 0.304 1.00 57.53 178 GLY A CA 1
ATOM 1415 C C . GLY A 1 178 ? 12.513 -2.099 -1.123 1.00 57.53 178 GLY A C 1
ATOM 1416 O O . GLY A 1 178 ? 13.061 -1.518 -2.053 1.00 57.53 178 GLY A O 1
ATOM 1417 N N . ARG A 1 179 ? 11.443 -2.871 -1.307 1.00 68.00 179 ARG A N 1
ATOM 1418 C CA . ARG A 1 179 ? 10.900 -3.331 -2.582 1.00 68.00 179 ARG A CA 1
ATOM 1419 C C . ARG A 1 179 ? 9.402 -3.118 -2.583 1.00 68.00 179 ARG A C 1
ATOM 1421 O O . ARG A 1 179 ? 8.614 -4.035 -2.368 1.00 68.00 179 ARG A O 1
ATOM 1428 N N . TRP A 1 180 ? 9.022 -1.869 -2.769 1.00 78.44 180 TRP A N 1
ATOM 1429 C CA . TRP A 1 180 ? 7.637 -1.523 -3.015 1.00 78.44 180 TRP A CA 1
ATOM 1430 C C . TRP A 1 180 ? 7.419 -1.428 -4.517 1.00 78.44 180 TRP A C 1
ATOM 1432 O O . TRP A 1 180 ? 8.272 -0.902 -5.236 1.00 78.44 180 TRP A O 1
ATOM 1442 N N . GLY A 1 181 ? 6.302 -1.984 -4.982 1.00 81.44 181 GLY A N 1
ATOM 1443 C CA . GLY A 1 181 ? 5.881 -1.817 -6.364 1.00 81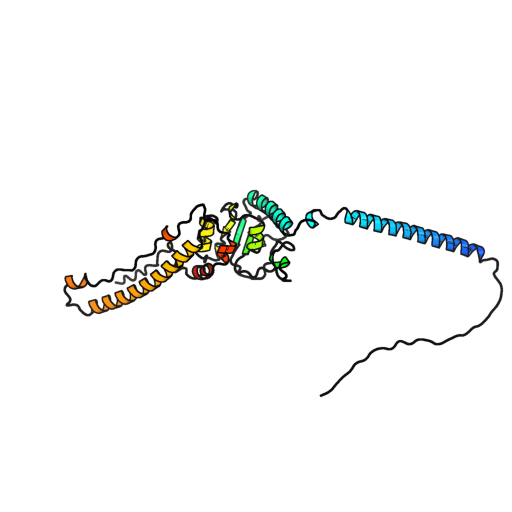.44 181 GLY A CA 1
ATOM 1444 C C . GLY A 1 181 ? 5.493 -0.365 -6.636 1.00 81.44 181 GLY A C 1
ATOM 1445 O O . GLY A 1 181 ? 4.917 0.291 -5.765 1.00 81.44 181 GLY A O 1
ATOM 1446 N N . ILE A 1 182 ? 5.757 0.115 -7.855 1.00 84.69 182 ILE A N 1
ATOM 1447 C CA . ILE A 1 182 ? 5.527 1.513 -8.274 1.00 84.69 182 ILE A CA 1
ATOM 1448 C C . ILE A 1 182 ? 4.090 1.959 -7.972 1.00 84.69 182 ILE A C 1
ATOM 1450 O O . ILE A 1 182 ? 3.858 3.086 -7.551 1.00 84.69 182 ILE A O 1
ATOM 1454 N N . MET A 1 183 ? 3.113 1.065 -8.138 1.00 88.56 183 MET A N 1
ATOM 1455 C CA . MET A 1 183 ? 1.711 1.370 -7.841 1.00 88.56 183 MET A CA 1
ATOM 1456 C C . MET A 1 183 ? 1.473 1.716 -6.369 1.00 88.56 183 MET A C 1
ATOM 1458 O O . MET A 1 183 ? 0.697 2.618 -6.077 1.00 88.56 183 MET A O 1
ATOM 1462 N N . VAL A 1 184 ? 2.141 1.018 -5.446 1.00 89.75 184 VAL A N 1
ATOM 1463 C CA . VAL A 1 184 ? 2.023 1.284 -4.007 1.00 89.75 184 VAL A CA 1
ATOM 1464 C C . VAL A 1 184 ? 2.731 2.588 -3.663 1.00 89.75 184 VAL A C 1
ATOM 1466 O O . VAL A 1 184 ? 2.165 3.412 -2.955 1.00 89.75 184 VAL A O 1
ATOM 1469 N N . GLU A 1 185 ? 3.924 2.814 -4.214 1.00 88.19 185 GLU A N 1
ATOM 1470 C CA . GLU A 1 185 ? 4.669 4.065 -4.019 1.00 88.19 185 GLU A CA 1
ATOM 1471 C C . GLU A 1 185 ? 3.848 5.277 -4.459 1.00 88.19 185 GLU A C 1
ATOM 1473 O O . GLU A 1 185 ? 3.645 6.206 -3.680 1.00 88.19 185 GLU A O 1
ATOM 1478 N N . LYS A 1 186 ? 3.283 5.220 -5.669 1.00 88.44 186 LYS A N 1
ATOM 1479 C CA . LYS A 1 186 ? 2.440 6.294 -6.199 1.00 88.44 186 LYS A CA 1
ATOM 1480 C C . LYS A 1 186 ? 1.135 6.451 -5.435 1.00 88.44 186 LYS A C 1
ATOM 1482 O O . LYS A 1 186 ? 0.674 7.577 -5.268 1.00 88.44 186 LYS A O 1
ATOM 1487 N N . TRP A 1 187 ? 0.567 5.365 -4.912 1.00 92.00 187 TRP A N 1
ATOM 1488 C CA . TRP A 1 187 ? -0.598 5.463 -4.037 1.00 92.00 187 TRP A CA 1
ATOM 1489 C C . TRP A 1 187 ? -0.290 6.314 -2.798 1.00 92.00 187 TRP A C 1
ATOM 1491 O O . TRP A 1 187 ? -1.086 7.182 -2.456 1.00 92.00 187 TRP A O 1
ATOM 1501 N N . PHE A 1 188 ? 0.865 6.120 -2.151 1.00 90.75 188 PHE A N 1
ATOM 1502 C CA . PHE A 1 188 ? 1.258 6.930 -0.991 1.00 90.75 188 PHE A CA 1
ATOM 1503 C C . PHE A 1 188 ? 1.637 8.364 -1.370 1.00 90.75 188 PHE A C 1
ATOM 1505 O O . PHE A 1 188 ? 1.226 9.295 -0.680 1.00 90.75 188 PHE A O 1
ATOM 1512 N N . GLU A 1 189 ? 2.373 8.551 -2.467 1.00 88.31 189 GLU A N 1
ATOM 1513 C CA . GLU A 1 189 ? 2.783 9.871 -2.968 1.00 88.31 189 GLU A CA 1
ATOM 1514 C C . GLU A 1 189 ? 1.583 10.779 -3.260 1.00 88.31 189 GLU A C 1
ATOM 1516 O O . GLU A 1 189 ? 1.601 11.959 -2.920 1.00 88.31 189 GLU A O 1
ATOM 1521 N N . HIS A 1 190 ? 0.515 10.213 -3.827 1.00 89.12 190 HIS A N 1
ATOM 1522 C CA . HIS A 1 190 ? -0.698 10.947 -4.189 1.00 89.12 190 HIS A CA 1
ATOM 1523 C C . HIS A 1 190 ? -1.876 10.689 -3.237 1.00 89.12 190 HIS A C 1
ATOM 1525 O O . HIS A 1 190 ? -3.011 11.026 -3.563 1.00 89.12 190 HIS A O 1
ATOM 1531 N N . GLN A 1 191 ? -1.634 10.081 -2.069 1.00 88.94 191 GLN A N 1
ATOM 1532 C CA . GLN A 1 191 ? -2.650 9.810 -1.038 1.00 88.94 191 GLN A CA 1
ATOM 1533 C C . GLN A 1 191 ? -3.922 9.130 -1.582 1.00 88.94 191 GLN A C 1
ATOM 1535 O O . GLN A 1 191 ? -5.047 9.515 -1.272 1.00 88.94 191 GLN A O 1
ATOM 1540 N N . GLY A 1 192 ? -3.743 8.128 -2.439 1.00 89.44 192 GLY A N 1
ATOM 1541 C CA . GLY A 1 192 ? -4.825 7.383 -3.078 1.00 89.44 192 GLY A CA 1
ATOM 1542 C C . GLY A 1 192 ? -5.467 8.051 -4.289 1.00 89.44 192 GLY A C 1
ATOM 1543 O O . GLY A 1 192 ? -6.335 7.436 -4.905 1.00 89.44 192 GLY A O 1
ATOM 1544 N N . ARG A 1 193 ? -5.015 9.245 -4.686 1.00 90.38 193 ARG A N 1
ATOM 1545 C CA . ARG A 1 193 ? -5.426 9.910 -5.930 1.00 90.38 193 ARG A CA 1
ATOM 1546 C C . ARG A 1 193 ? -4.603 9.406 -7.115 1.00 90.38 193 ARG A C 1
ATOM 1548 O O . ARG A 1 193 ? -3.751 10.119 -7.649 1.00 90.38 193 ARG A O 1
ATOM 1555 N N . ILE A 1 194 ? -4.784 8.131 -7.460 1.00 90.56 194 ILE A N 1
ATOM 1556 C CA . ILE A 1 194 ? -4.102 7.488 -8.580 1.00 90.56 194 ILE A CA 1
ATOM 1557 C C . ILE A 1 194 ? -5.038 6.709 -9.499 1.00 90.56 194 ILE A C 1
ATOM 1559 O O . ILE A 1 194 ? -5.987 6.065 -9.060 1.00 90.56 194 ILE A O 1
ATOM 1563 N N . ASN A 1 195 ? -4.686 6.674 -10.787 1.00 90.81 195 ASN A N 1
ATOM 1564 C CA . ASN A 1 195 ? -5.321 5.796 -11.762 1.00 90.81 195 ASN A CA 1
ATOM 1565 C C . ASN A 1 195 ? -4.472 4.525 -11.966 1.00 90.81 195 ASN A C 1
ATOM 1567 O O . ASN A 1 195 ? -3.443 4.582 -12.655 1.00 90.81 195 ASN A O 1
ATOM 1571 N N . PRO A 1 196 ? -4.874 3.364 -11.412 1.00 89.38 196 PRO A N 1
ATOM 1572 C CA . PRO A 1 196 ? -4.078 2.142 -11.512 1.00 89.38 196 PRO A CA 1
ATOM 1573 C C . PRO A 1 196 ? -3.851 1.689 -12.957 1.00 89.38 196 PRO A C 1
ATOM 1575 O O . PRO A 1 196 ? -2.796 1.135 -13.258 1.00 89.38 196 PRO A O 1
ATOM 1578 N N . TYR A 1 197 ? -4.787 1.960 -13.871 1.00 89.44 197 TYR A N 1
ATOM 1579 C CA . TYR A 1 197 ? -4.674 1.556 -15.274 1.00 89.44 197 TYR A CA 1
ATOM 1580 C C . TYR A 1 197 ? -3.635 2.375 -16.038 1.00 89.44 197 TYR A C 1
ATOM 1582 O O . TYR A 1 197 ? -2.903 1.818 -16.862 1.00 89.44 197 TYR A O 1
ATOM 1590 N N . LYS A 1 198 ? -3.519 3.676 -15.750 1.00 90.12 198 LYS A N 1
ATOM 1591 C CA . LYS A 1 198 ? -2.454 4.514 -16.320 1.00 90.12 198 LYS A CA 1
ATOM 1592 C C . LYS A 1 198 ? -1.080 4.043 -15.846 1.00 90.12 198 LYS A C 1
ATOM 1594 O O . LYS A 1 198 ? -0.196 3.811 -16.668 1.00 90.12 198 LYS A O 1
ATOM 1599 N N . ILE A 1 199 ? -0.932 3.793 -14.543 1.00 88.81 199 ILE A N 1
ATOM 1600 C CA . ILE A 1 199 ? 0.319 3.270 -13.973 1.00 88.81 199 ILE A CA 1
ATOM 1601 C C . ILE A 1 199 ? 0.640 1.886 -14.559 1.00 88.81 199 ILE A C 1
ATOM 1603 O O . ILE A 1 199 ? 1.776 1.627 -14.950 1.00 88.81 199 ILE A O 1
ATOM 1607 N N . ALA A 1 200 ? -0.358 1.007 -14.695 1.00 89.19 200 ALA A N 1
ATOM 1608 C CA . ALA A 1 200 ? -0.191 -0.298 -15.332 1.00 89.19 200 ALA A CA 1
ATOM 1609 C C . ALA A 1 200 ? 0.293 -0.179 -16.782 1.00 89.19 200 ALA A C 1
ATOM 1611 O O . ALA A 1 200 ? 1.177 -0.923 -17.207 1.00 89.19 200 ALA A O 1
ATOM 1612 N N . SER A 1 201 ? -0.280 0.761 -17.535 1.00 89.38 201 SER A N 1
ATOM 1613 C CA . SER A 1 201 ? 0.095 1.019 -18.926 1.00 89.38 201 SER A CA 1
ATOM 1614 C C . SER A 1 201 ? 1.534 1.524 -19.024 1.00 89.38 201 SER A C 1
ATOM 1616 O O . SER A 1 201 ? 2.291 1.038 -19.861 1.00 89.38 201 SER A O 1
ATOM 1618 N N . TYR A 1 202 ? 1.946 2.420 -18.125 1.00 89.38 202 TYR A N 1
ATOM 1619 C CA . TYR A 1 202 ? 3.335 2.869 -18.030 1.00 89.38 202 TYR A CA 1
ATOM 1620 C C . TYR A 1 202 ? 4.300 1.718 -17.717 1.00 89.38 202 TYR A C 1
ATOM 1622 O O . TYR A 1 202 ? 5.316 1.570 -18.392 1.00 89.38 202 TYR A O 1
ATOM 1630 N N . ILE A 1 203 ? 3.967 0.854 -16.750 1.00 87.62 203 ILE A N 1
ATOM 1631 C CA . ILE A 1 203 ? 4.794 -0.313 -16.402 1.00 87.62 203 ILE A CA 1
ATOM 1632 C C . ILE A 1 203 ? 4.995 -1.223 -17.621 1.00 87.62 203 ILE A C 1
ATOM 1634 O O . ILE A 1 203 ? 6.117 -1.658 -17.877 1.00 87.62 203 ILE A O 1
ATOM 1638 N N . LYS A 1 204 ? 3.940 -1.476 -18.404 1.00 88.75 204 LYS A N 1
ATOM 1639 C CA . LYS A 1 204 ? 4.038 -2.271 -19.638 1.00 88.75 204 LYS A CA 1
ATOM 1640 C C . LYS A 1 204 ? 4.932 -1.602 -20.683 1.00 88.75 204 LYS A C 1
ATOM 1642 O O . LYS A 1 204 ? 5.865 -2.236 -21.163 1.00 88.75 204 LYS A O 1
ATOM 1647 N N . LYS A 1 205 ? 4.737 -0.306 -20.952 1.00 89.81 205 LYS A N 1
ATOM 1648 C CA . LYS A 1 205 ? 5.610 0.457 -21.863 1.00 89.81 205 LYS A CA 1
ATOM 1649 C C . LYS A 1 205 ? 7.078 0.420 -21.421 1.00 89.81 205 LYS A C 1
ATOM 1651 O O . LYS A 1 205 ? 7.972 0.308 -22.251 1.00 89.81 205 LYS A O 1
ATOM 1656 N N . ARG A 1 206 ? 7.351 0.487 -20.110 1.00 86.94 206 ARG A N 1
ATOM 1657 C CA . ARG A 1 206 ? 8.711 0.349 -19.552 1.00 86.94 206 ARG A CA 1
ATOM 1658 C C . ARG A 1 206 ? 9.295 -1.043 -19.778 1.00 86.94 206 ARG A C 1
ATOM 1660 O O . ARG A 1 206 ? 10.487 -1.150 -20.054 1.00 86.94 206 ARG A O 1
ATOM 1667 N N . GLN A 1 207 ? 8.486 -2.096 -19.651 1.00 86.94 207 GLN A N 1
ATOM 1668 C CA . GLN A 1 207 ? 8.910 -3.468 -19.949 1.00 86.94 207 GLN A CA 1
ATOM 1669 C C . GLN A 1 207 ? 9.290 -3.613 -21.424 1.00 86.94 207 GLN A C 1
ATOM 1671 O O . GLN A 1 207 ? 10.394 -4.067 -21.718 1.00 86.94 207 GLN A O 1
ATOM 1676 N N . GLU A 1 208 ? 8.421 -3.149 -22.320 1.00 89.44 208 GLU A N 1
ATOM 1677 C CA . GLU A 1 208 ? 8.649 -3.149 -23.769 1.00 89.44 208 GLU A CA 1
ATOM 1678 C C . GLU A 1 208 ? 9.916 -2.360 -24.131 1.00 89.44 208 GLU A C 1
ATOM 1680 O O . GLU A 1 208 ? 10.805 -2.888 -24.801 1.00 89.44 208 GLU A O 1
ATOM 1685 N N . TYR A 1 209 ? 10.069 -1.144 -23.592 1.00 89.88 209 TYR A N 1
ATOM 1686 C CA . TYR A 1 209 ? 11.275 -0.331 -23.766 1.00 89.88 209 TYR A CA 1
ATOM 1687 C C . TYR A 1 209 ? 12.540 -1.058 -23.303 1.00 89.88 209 TYR A C 1
ATOM 1689 O O . TYR A 1 209 ? 13.554 -1.039 -23.996 1.00 89.88 209 TYR A O 1
ATOM 1697 N N . ALA A 1 210 ? 12.514 -1.724 -22.147 1.00 87.12 210 ALA A N 1
ATOM 1698 C CA . ALA A 1 210 ? 13.689 -2.424 -21.636 1.00 87.12 210 ALA A CA 1
ATOM 1699 C C . ALA A 1 210 ? 14.079 -3.633 -22.499 1.00 87.12 210 ALA A C 1
ATOM 1701 O O . ALA A 1 210 ? 15.267 -3.941 -22.633 1.00 87.12 210 ALA A O 1
ATOM 1702 N N . GLU A 1 211 ? 13.109 -4.328 -23.088 1.00 89.00 211 GLU A N 1
ATOM 1703 C CA . GLU A 1 211 ? 13.362 -5.406 -24.046 1.00 89.00 211 GLU A CA 1
ATOM 1704 C C . GLU A 1 211 ? 13.953 -4.867 -25.350 1.00 89.00 211 GLU A C 1
ATOM 1706 O O . GLU A 1 211 ? 14.994 -5.361 -25.801 1.00 89.00 211 GLU A O 1
ATOM 1711 N N . GLU A 1 212 ? 13.357 -3.807 -25.898 1.00 90.75 212 GLU A N 1
ATOM 1712 C CA . GLU A 1 212 ? 13.838 -3.134 -27.103 1.00 90.75 212 GLU A CA 1
ATOM 1713 C C . GLU A 1 212 ? 15.250 -2.576 -26.895 1.00 90.75 212 GLU A C 1
ATOM 1715 O O . GLU A 1 212 ? 16.146 -2.824 -27.702 1.00 90.75 212 GLU A O 1
ATOM 1720 N N . TYR A 1 213 ? 15.499 -1.920 -25.760 1.00 88.31 213 TYR A N 1
ATOM 1721 C CA . TYR A 1 213 ? 16.803 -1.373 -25.400 1.00 88.31 213 TYR A CA 1
ATOM 1722 C C . TYR A 1 213 ? 17.856 -2.474 -25.261 1.00 88.31 213 TYR A C 1
ATOM 1724 O O . TYR A 1 213 ? 18.957 -2.356 -25.801 1.00 88.31 213 TYR A O 1
ATOM 1732 N N . ARG A 1 214 ? 17.530 -3.601 -24.611 1.00 87.50 214 ARG A N 1
ATOM 1733 C CA . ARG A 1 214 ? 18.443 -4.757 -24.534 1.00 87.50 214 ARG A CA 1
ATOM 1734 C C . ARG A 1 214 ? 18.755 -5.332 -25.913 1.00 87.50 214 ARG A C 1
ATOM 1736 O O . ARG A 1 214 ? 19.898 -5.738 -26.139 1.00 87.50 214 ARG A O 1
ATOM 1743 N N . SER A 1 215 ? 17.773 -5.398 -26.812 1.00 88.19 215 SER A N 1
ATOM 1744 C CA . SER A 1 215 ? 17.994 -5.831 -28.196 1.00 88.19 215 SER A CA 1
ATOM 1745 C C . SER A 1 215 ? 18.903 -4.849 -28.931 1.00 88.19 215 SER A C 1
ATOM 1747 O O . SER A 1 215 ? 19.944 -5.243 -29.458 1.00 88.19 215 SER A O 1
ATOM 1749 N N . TRP A 1 216 ? 18.587 -3.558 -28.848 1.00 90.19 216 TRP A N 1
ATOM 1750 C CA . TRP A 1 216 ? 19.367 -2.482 -29.445 1.00 90.19 216 TRP A CA 1
ATOM 1751 C C . TRP A 1 216 ? 20.824 -2.494 -28.963 1.00 90.19 216 TRP A C 1
ATOM 1753 O O . TRP A 1 216 ? 21.740 -2.445 -29.782 1.00 90.19 216 TRP A O 1
ATOM 1763 N N . VAL A 1 217 ? 21.080 -2.664 -27.659 1.00 86.94 217 VAL A N 1
ATOM 1764 C CA . VAL A 1 217 ? 22.444 -2.773 -27.108 1.00 86.94 217 VAL A CA 1
ATOM 1765 C C . VAL A 1 217 ? 23.197 -3.971 -27.699 1.00 86.94 217 VAL A C 1
ATOM 1767 O O . VAL A 1 217 ? 24.397 -3.868 -27.979 1.00 86.94 217 VAL A O 1
ATOM 1770 N N . LYS A 1 218 ? 22.534 -5.120 -27.889 1.00 87.12 218 LYS A N 1
A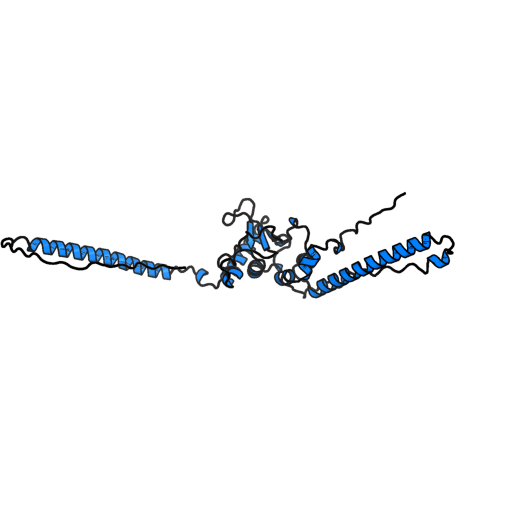TOM 1771 C CA . LYS A 1 218 ? 23.158 -6.303 -28.508 1.00 87.12 218 LYS A CA 1
ATOM 1772 C C . LYS A 1 218 ? 23.533 -6.022 -29.961 1.00 87.12 218 LYS A C 1
ATOM 1774 O O . LYS A 1 218 ? 24.686 -6.259 -30.337 1.00 87.12 218 LYS A O 1
ATOM 1779 N N . ASP A 1 219 ? 22.610 -5.468 -30.736 1.00 85.88 219 ASP A N 1
ATOM 1780 C CA . ASP A 1 219 ? 22.821 -5.143 -32.148 1.00 85.88 219 ASP A CA 1
ATOM 1781 C C . ASP A 1 219 ? 23.914 -4.088 -32.314 1.00 85.88 219 ASP A C 1
ATOM 1783 O O . ASP A 1 219 ? 24.855 -4.266 -33.094 1.00 85.88 219 ASP A O 1
ATOM 1787 N N . TRP A 1 220 ? 23.873 -3.040 -31.492 1.00 84.31 220 TRP A N 1
ATOM 1788 C CA . TRP A 1 220 ? 24.889 -1.999 -31.438 1.00 84.31 220 TRP A CA 1
ATOM 1789 C C . TRP A 1 220 ? 26.281 -2.560 -31.130 1.00 84.31 220 TRP A C 1
ATOM 1791 O O . TRP A 1 220 ? 27.252 -2.244 -31.827 1.00 84.31 220 TRP A O 1
ATOM 1801 N N . ARG A 1 221 ? 26.404 -3.454 -30.138 1.00 85.31 221 ARG A N 1
ATOM 1802 C CA . ARG A 1 221 ? 27.675 -4.130 -29.818 1.00 85.31 221 ARG A CA 1
ATOM 1803 C C . ARG A 1 221 ? 28.182 -4.972 -30.989 1.00 85.31 221 ARG A C 1
ATOM 1805 O O . ARG A 1 221 ? 29.388 -4.981 -31.254 1.00 85.31 221 ARG A O 1
ATOM 1812 N N . MET A 1 222 ? 27.298 -5.677 -31.693 1.00 84.81 222 MET A N 1
ATOM 1813 C CA . MET A 1 222 ? 27.662 -6.494 -32.857 1.00 84.81 222 MET A CA 1
ATOM 1814 C C . MET A 1 222 ? 28.125 -5.632 -34.037 1.00 84.81 222 MET A C 1
ATOM 1816 O O . MET A 1 222 ? 29.180 -5.903 -34.625 1.00 84.81 222 MET A O 1
ATOM 1820 N N . LEU A 1 223 ? 27.399 -4.551 -34.336 1.00 80.81 223 LEU A N 1
ATOM 1821 C CA . LEU A 1 223 ? 27.765 -3.570 -35.357 1.00 80.81 223 LEU A CA 1
ATOM 1822 C C . LEU A 1 223 ? 29.110 -2.910 -35.037 1.00 80.81 223 LEU A C 1
ATOM 1824 O O . LEU A 1 223 ? 30.000 -2.888 -35.891 1.00 80.81 223 LEU A O 1
ATOM 1828 N N . SER A 1 224 ? 29.305 -2.477 -33.791 1.00 78.50 224 SER A N 1
ATOM 1829 C CA . SER A 1 224 ? 30.549 -1.866 -33.310 1.00 78.50 224 SER A CA 1
ATOM 1830 C C . SER A 1 224 ? 31.754 -2.801 -33.476 1.00 78.50 224 SER A C 1
ATOM 1832 O O . SER A 1 224 ? 32.814 -2.395 -33.960 1.00 78.50 224 SER A O 1
ATOM 1834 N N . LYS A 1 225 ? 31.602 -4.094 -33.149 1.00 81.25 225 LYS A N 1
ATOM 1835 C CA . LYS A 1 225 ? 32.648 -5.114 -33.360 1.00 81.25 225 LYS A CA 1
ATOM 1836 C C . LYS A 1 225 ? 32.967 -5.319 -34.844 1.00 81.25 225 LYS A C 1
ATOM 1838 O O . LYS A 1 225 ? 34.142 -5.388 -35.208 1.00 81.25 225 LYS A O 1
ATOM 1843 N N . LYS A 1 226 ? 31.950 -5.387 -35.711 1.00 78.19 226 LYS A N 1
ATOM 1844 C CA . LYS A 1 226 ? 32.126 -5.537 -37.167 1.00 78.19 226 LYS A CA 1
ATOM 1845 C C . LYS A 1 226 ? 32.842 -4.326 -37.776 1.00 78.19 226 LYS A C 1
ATOM 1847 O O . LYS A 1 226 ? 33.759 -4.494 -38.577 1.00 78.19 226 LYS A O 1
ATOM 1852 N N . GLN A 1 227 ? 32.490 -3.113 -37.350 1.00 73.81 227 GLN A N 1
ATOM 1853 C CA . GLN A 1 227 ? 33.147 -1.880 -37.794 1.00 73.81 227 GLN A CA 1
ATOM 1854 C C . GLN A 1 227 ? 34.594 -1.742 -37.293 1.00 73.81 227 GLN A C 1
ATOM 1856 O O . GLN A 1 227 ? 35.425 -1.166 -37.994 1.00 73.81 227 GLN A O 1
ATOM 1861 N N . ARG A 1 228 ? 34.922 -2.275 -36.105 1.00 68.94 228 ARG A N 1
ATOM 1862 C CA . ARG A 1 228 ? 36.308 -2.345 -35.603 1.00 68.94 228 ARG A CA 1
ATOM 1863 C C . ARG A 1 228 ? 37.184 -3.294 -36.426 1.00 68.94 228 ARG A C 1
ATOM 1865 O O . ARG A 1 228 ? 38.358 -2.996 -36.624 1.00 68.94 228 ARG A O 1
ATOM 1872 N N . ARG A 1 229 ? 36.619 -4.404 -36.918 1.00 69.69 229 ARG A N 1
ATOM 1873 C CA . ARG A 1 229 ? 37.318 -5.360 -37.798 1.00 69.69 229 ARG A CA 1
ATOM 1874 C C . ARG A 1 229 ? 37.559 -4.793 -39.203 1.00 69.69 229 ARG A C 1
ATOM 1876 O O . ARG A 1 229 ? 38.618 -5.027 -39.771 1.00 69.69 229 ARG A O 1
ATOM 1883 N N . ASN A 1 230 ? 36.639 -3.981 -39.723 1.00 66.50 230 ASN A N 1
ATOM 1884 C CA . ASN A 1 230 ? 36.794 -3.308 -41.015 1.00 66.50 230 ASN A CA 1
ATOM 1885 C C . ASN A 1 230 ? 37.385 -1.892 -40.846 1.00 66.50 230 ASN A C 1
ATOM 1887 O O . ASN A 1 230 ? 36.660 -0.898 -40.884 1.00 66.50 230 ASN A O 1
ATOM 1891 N N . ARG A 1 231 ? 38.713 -1.789 -40.670 1.00 59.19 231 ARG A N 1
ATOM 1892 C CA . ARG A 1 231 ? 39.434 -0.503 -40.512 1.00 59.19 231 ARG A CA 1
ATOM 1893 C C . ARG A 1 231 ? 39.437 0.398 -41.759 1.00 59.19 231 ARG A C 1
ATOM 1895 O O . ARG A 1 231 ? 39.655 1.593 -41.611 1.00 59.19 231 ARG A O 1
ATOM 1902 N N . ASN A 1 232 ? 39.135 -0.139 -42.943 1.00 60.34 232 ASN A N 1
ATOM 1903 C CA . ASN A 1 232 ? 39.204 0.590 -44.221 1.00 60.34 232 ASN A CA 1
ATOM 1904 C C . ASN A 1 232 ? 37.884 1.271 -44.641 1.00 60.34 232 ASN A C 1
ATOM 1906 O O . ASN A 1 232 ? 37.750 1.703 -45.781 1.00 60.34 232 ASN A O 1
ATOM 1910 N N . VAL A 1 233 ? 36.884 1.352 -43.758 1.00 59.03 233 VAL A N 1
ATOM 1911 C CA . VAL A 1 233 ? 35.610 2.021 -44.072 1.00 59.03 233 VAL A CA 1
ATOM 1912 C C . VAL A 1 233 ? 35.750 3.517 -43.788 1.00 59.03 233 VAL A C 1
ATOM 1914 O O . VAL A 1 233 ? 35.968 3.907 -42.640 1.00 59.03 233 VAL A O 1
ATOM 1917 N N . ASN A 1 234 ? 35.618 4.348 -44.829 1.00 58.94 234 ASN A N 1
ATOM 1918 C CA . ASN A 1 234 ? 35.651 5.811 -44.732 1.00 58.94 234 ASN A CA 1
ATOM 1919 C C . ASN A 1 234 ? 34.737 6.329 -43.605 1.00 58.94 234 ASN A C 1
ATOM 1921 O O . ASN A 1 234 ? 33.611 5.852 -43.439 1.00 58.94 234 ASN A O 1
ATOM 1925 N N . LYS A 1 235 ? 35.196 7.346 -42.855 1.00 57.28 235 LYS A N 1
ATOM 1926 C CA . LYS A 1 235 ? 34.454 7.972 -41.735 1.00 57.28 235 LYS A CA 1
ATOM 1927 C C . LYS A 1 235 ? 33.016 8.372 -42.109 1.00 57.28 235 LYS A C 1
ATOM 1929 O O . LYS A 1 235 ? 32.122 8.226 -41.283 1.00 57.28 235 LYS A O 1
ATOM 1934 N N . SER A 1 236 ? 32.778 8.794 -43.352 1.00 54.41 236 SER A N 1
ATOM 1935 C CA . SER A 1 236 ? 31.452 9.173 -43.864 1.00 54.41 236 SER A CA 1
ATOM 1936 C C . SER A 1 236 ? 30.460 8.004 -43.982 1.00 54.41 236 SER A C 1
ATOM 1938 O O . SER A 1 236 ? 29.260 8.216 -43.855 1.00 54.41 236 SER A O 1
ATOM 1940 N N . GLN A 1 237 ? 30.926 6.760 -44.151 1.00 56.22 237 GLN A N 1
ATOM 1941 C CA . GLN A 1 237 ? 30.062 5.568 -44.159 1.00 56.22 237 GLN A CA 1
ATOM 1942 C C . GLN A 1 237 ? 29.759 5.021 -42.753 1.00 56.22 237 GLN A C 1
ATOM 1944 O O . GLN A 1 237 ? 28.841 4.212 -42.607 1.00 56.22 237 GLN A O 1
ATOM 1949 N N . ARG A 1 238 ? 30.507 5.438 -41.719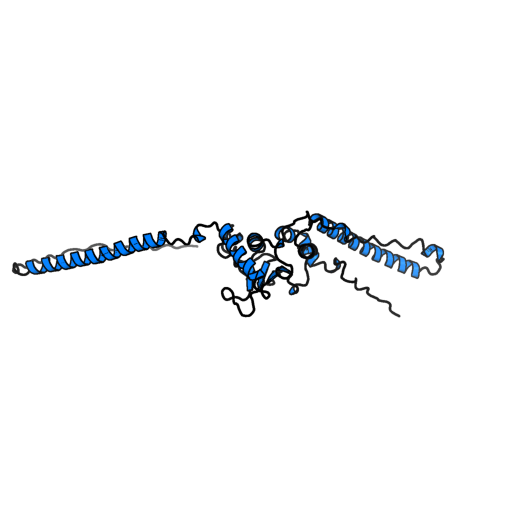 1.00 53.12 238 ARG A N 1
ATOM 1950 C CA . ARG A 1 238 ? 30.248 5.033 -40.324 1.00 53.12 238 ARG A CA 1
ATOM 1951 C C . ARG A 1 238 ? 29.030 5.742 -39.726 1.00 53.12 238 ARG A C 1
ATOM 1953 O O . ARG A 1 238 ? 28.227 5.077 -39.084 1.00 53.12 238 ARG A O 1
ATOM 1960 N N . ALA A 1 239 ? 28.857 7.036 -40.006 1.00 53.22 239 ALA A N 1
ATOM 1961 C CA . ALA A 1 239 ? 27.785 7.857 -39.432 1.00 53.22 239 ALA A CA 1
ATOM 1962 C C . ALA A 1 239 ? 26.363 7.445 -39.876 1.00 53.22 239 ALA A C 1
ATOM 1964 O O . ALA A 1 239 ? 25.419 7.583 -39.109 1.00 53.22 239 ALA A O 1
ATOM 1965 N 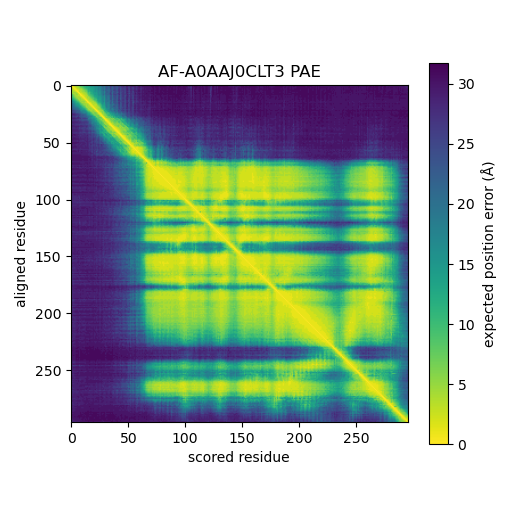N . ASN A 1 240 ? 26.199 6.866 -41.072 1.00 54.69 240 ASN A N 1
ATOM 1966 C CA . ASN A 1 240 ? 24.892 6.421 -41.592 1.00 54.69 240 ASN A CA 1
ATOM 1967 C C . ASN A 1 240 ? 24.439 5.032 -41.089 1.00 54.69 240 ASN A C 1
ATOM 1969 O O . ASN A 1 240 ? 23.465 4.485 -41.602 1.00 54.69 240 ASN A O 1
ATOM 1973 N N . ARG A 1 241 ? 25.156 4.411 -40.140 1.00 61.03 241 ARG A N 1
ATOM 1974 C CA . ARG A 1 241 ? 24.891 3.030 -39.685 1.00 61.03 241 ARG A CA 1
ATOM 1975 C C . ARG A 1 241 ? 24.620 2.887 -38.194 1.00 61.03 241 ARG A C 1
ATOM 1977 O O . ARG A 1 241 ? 24.459 1.757 -37.738 1.00 61.03 241 ARG A O 1
ATOM 1984 N N . GLU A 1 242 ? 24.612 3.977 -37.438 1.00 66.94 242 GLU A N 1
ATOM 1985 C CA . GLU A 1 242 ? 24.338 3.899 -36.007 1.00 66.94 242 GLU A CA 1
ATOM 1986 C C . GLU A 1 242 ? 22.816 3.825 -35.791 1.00 66.94 242 GLU A C 1
ATOM 1988 O O . GLU A 1 242 ? 22.106 4.767 -36.151 1.00 66.94 242 GLU A O 1
ATOM 1993 N N . PRO A 1 243 ? 22.277 2.694 -35.291 1.00 72.81 243 PRO A N 1
ATOM 1994 C CA . PRO A 1 243 ? 20.858 2.580 -35.000 1.00 72.81 243 PRO A CA 1
ATOM 1995 C C . PRO A 1 243 ? 20.496 3.574 -33.899 1.00 72.81 243 PRO A C 1
ATOM 1997 O O . PRO A 1 243 ? 21.195 3.670 -32.888 1.00 72.81 243 PRO A O 1
ATOM 2000 N N . ARG A 1 244 ? 19.385 4.291 -34.069 1.00 82.50 244 ARG A N 1
ATOM 2001 C CA . ARG A 1 244 ? 18.873 5.171 -33.014 1.00 82.50 244 ARG A CA 1
ATOM 2002 C C . ARG A 1 244 ? 18.429 4.324 -31.817 1.00 82.50 244 ARG A C 1
ATOM 2004 O O . ARG A 1 244 ? 17.832 3.272 -32.048 1.00 82.50 244 ARG A O 1
ATOM 2011 N N . PRO A 1 245 ? 18.735 4.741 -30.578 1.00 84.88 245 PRO A N 1
ATOM 2012 C CA . PRO A 1 245 ? 18.215 4.060 -29.403 1.00 84.88 245 PRO A CA 1
ATOM 2013 C C . PRO A 1 245 ? 16.685 4.189 -29.352 1.00 84.88 245 PRO A C 1
ATOM 2015 O O . PRO A 1 245 ? 16.142 5.164 -29.888 1.00 84.88 245 PRO A O 1
ATOM 2018 N N . PRO A 1 246 ? 15.994 3.228 -28.717 1.00 88.56 246 PRO A N 1
ATOM 2019 C CA . PRO A 1 246 ? 14.563 3.344 -28.476 1.00 88.56 246 PRO A CA 1
ATOM 2020 C C . PRO A 1 246 ? 14.252 4.541 -27.575 1.00 88.56 246 PRO A C 1
ATOM 2022 O O . PRO A 1 246 ? 15.113 5.023 -26.835 1.00 88.56 246 PRO A O 1
ATOM 2025 N N . VAL A 1 247 ? 13.017 5.034 -27.656 1.00 87.25 247 VAL A N 1
ATOM 2026 C CA . VAL A 1 247 ? 12.566 6.198 -26.883 1.00 87.25 247 VAL A CA 1
ATOM 2027 C C . VAL A 1 247 ? 12.077 5.737 -25.517 1.00 87.25 247 VAL A C 1
ATOM 2029 O O . VAL A 1 247 ? 11.194 4.888 -25.419 1.00 87.25 247 VAL A O 1
ATOM 2032 N N . GLU A 1 248 ? 12.649 6.309 -24.462 1.00 85.25 248 GLU A N 1
ATOM 2033 C CA . GLU A 1 248 ? 12.256 6.010 -23.091 1.00 85.25 248 GLU A CA 1
ATOM 2034 C C . GLU A 1 248 ? 10.848 6.559 -22.795 1.00 85.25 248 GLU A C 1
ATOM 2036 O O . GLU A 1 248 ? 10.571 7.720 -23.108 1.00 85.25 248 GLU A O 1
ATOM 2041 N N . PRO A 1 249 ? 9.936 5.763 -22.205 1.00 84.75 249 PRO A N 1
ATOM 2042 C CA . PRO A 1 249 ? 8.594 6.242 -21.888 1.00 84.75 249 PRO A CA 1
ATOM 2043 C C . PRO A 1 249 ? 8.633 7.278 -20.754 1.00 84.75 249 PRO A C 1
ATOM 2045 O O . PRO A 1 249 ? 9.266 7.058 -19.716 1.00 84.75 249 PRO A O 1
ATOM 2048 N N . SER A 1 250 ? 7.927 8.395 -20.958 1.00 82.12 250 SER A N 1
ATOM 2049 C CA . SER A 1 250 ? 7.893 9.534 -20.032 1.00 82.12 250 SER A CA 1
ATOM 2050 C C . SER A 1 250 ? 7.090 9.207 -18.764 1.00 82.12 250 SER A C 1
ATOM 2052 O O . SER A 1 250 ? 6.036 8.574 -18.860 1.00 82.12 250 SER A O 1
ATOM 2054 N N . PRO A 1 251 ? 7.521 9.664 -17.572 1.00 70.94 251 PRO A N 1
ATOM 2055 C CA . PRO A 1 251 ? 6.712 9.602 -16.352 1.00 70.94 251 PRO A CA 1
ATOM 2056 C C . PRO A 1 251 ? 5.382 10.367 -16.441 1.00 70.94 251 PRO A C 1
ATOM 2058 O O . PRO A 1 251 ? 4.438 10.051 -15.722 1.00 70.94 251 PRO A O 1
ATOM 2061 N N . GLU A 1 252 ? 5.280 11.343 -17.347 1.00 72.44 252 GLU A N 1
ATOM 2062 C CA . GLU A 1 252 ? 4.049 12.108 -17.593 1.00 72.44 252 GLU A CA 1
ATOM 2063 C C . GLU A 1 252 ? 2.896 11.207 -18.080 1.00 72.44 252 GLU A C 1
ATOM 2065 O O . GLU A 1 252 ? 1.723 11.533 -17.878 1.00 72.44 252 GLU A O 1
ATOM 2070 N N . ASP A 1 253 ? 3.213 10.029 -18.633 1.00 68.50 253 ASP A N 1
ATOM 2071 C CA . ASP A 1 253 ? 2.244 9.054 -19.142 1.00 68.50 253 ASP A CA 1
ATOM 2072 C C . ASP A 1 253 ? 1.321 8.473 -18.057 1.00 68.50 253 ASP A C 1
ATOM 2074 O O . ASP A 1 253 ? 0.273 7.909 -18.390 1.00 68.50 253 ASP A O 1
ATOM 2078 N N . TYR A 1 254 ? 1.683 8.580 -16.772 1.00 73.19 254 TYR A N 1
ATOM 2079 C CA . TYR A 1 254 ? 0.846 8.103 -15.666 1.00 73.19 254 TYR A CA 1
ATOM 2080 C C . TYR A 1 254 ? 0.335 9.204 -14.734 1.00 73.19 254 TYR A C 1
ATOM 2082 O O . TYR A 1 254 ? -0.194 8.880 -13.671 1.00 73.19 254 TYR A O 1
ATOM 2090 N N . THR A 1 255 ? 0.427 10.477 -15.140 1.00 73.88 255 THR A N 1
ATOM 2091 C CA . THR A 1 255 ? -0.065 11.618 -14.349 1.00 73.88 255 THR A CA 1
ATOM 2092 C C . THR A 1 255 ? -1.509 11.392 -13.889 1.00 73.88 255 THR A C 1
ATOM 2094 O O . THR A 1 255 ? -2.395 11.009 -14.673 1.00 73.88 255 THR A O 1
ATOM 2097 N N . THR A 1 256 ? -1.728 11.593 -12.593 1.00 72.38 256 THR A N 1
ATOM 2098 C CA . THR A 1 256 ? -2.993 11.327 -11.913 1.00 72.38 256 THR A CA 1
ATOM 2099 C C . THR A 1 256 ? -3.769 12.623 -11.722 1.00 72.38 256 THR A C 1
ATOM 2101 O O . THR A 1 256 ? -3.185 13.689 -11.533 1.00 72.38 256 THR A O 1
ATOM 2104 N N . ASN A 1 257 ? -5.092 12.539 -11.830 1.00 80.25 257 ASN A N 1
ATOM 2105 C CA . ASN A 1 257 ? -5.987 13.668 -11.606 1.00 80.25 257 ASN A CA 1
ATOM 2106 C C . ASN A 1 257 ? -6.522 13.640 -10.170 1.00 80.25 257 ASN A C 1
ATOM 2108 O O . ASN A 1 257 ? -6.556 12.590 -9.529 1.00 80.25 257 ASN A O 1
ATOM 2112 N N . GLU A 1 258 ? -7.018 14.777 -9.678 1.00 78.06 258 GLU A N 1
ATOM 2113 C CA . GLU A 1 258 ? -7.644 14.836 -8.348 1.00 78.06 258 GLU A CA 1
ATOM 2114 C C . GLU A 1 258 ? -8.876 13.926 -8.212 1.00 78.06 258 GLU A C 1
ATOM 2116 O O . GLU A 1 258 ? -9.180 13.468 -7.114 1.00 78.06 258 GLU A O 1
ATOM 2121 N N . GLU A 1 259 ? -9.546 13.642 -9.329 1.00 84.06 259 GLU A N 1
ATOM 2122 C CA . GLU A 1 259 ? -10.729 12.781 -9.417 1.00 84.06 259 GLU A CA 1
ATOM 2123 C C . GLU A 1 259 ? -10.392 11.279 -9.420 1.00 84.06 259 GLU A C 1
ATOM 2125 O O . GLU A 1 259 ? -11.271 10.449 -9.185 1.00 84.06 259 GLU A O 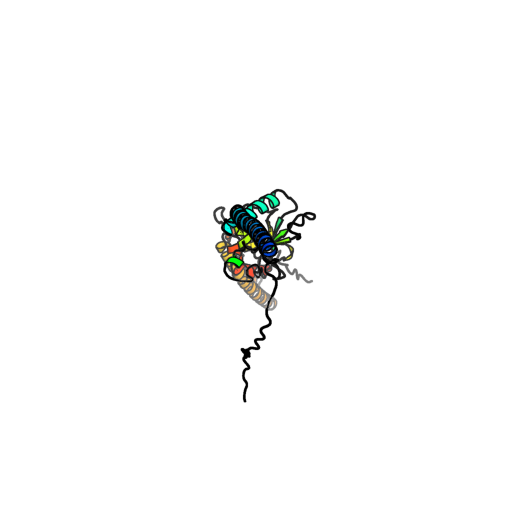1
ATOM 2130 N N . ASP A 1 260 ? -9.132 10.908 -9.677 1.00 85.88 260 ASP A N 1
ATOM 2131 C CA . ASP A 1 260 ? -8.701 9.512 -9.777 1.00 85.88 260 ASP A CA 1
ATOM 2132 C C . ASP A 1 260 ? -8.562 8.892 -8.369 1.00 85.88 260 ASP A C 1
ATOM 2134 O O . ASP A 1 260 ? -7.456 8.664 -7.899 1.00 85.88 260 ASP A O 1
ATOM 2138 N N . VAL A 1 261 ? -9.658 8.627 -7.653 1.00 89.25 261 VAL A N 1
ATOM 2139 C CA . VAL A 1 261 ? -9.604 8.015 -6.309 1.00 89.25 261 VAL A CA 1
ATOM 2140 C C . VAL A 1 261 ? -9.547 6.490 -6.405 1.00 89.25 261 VAL A C 1
ATOM 2142 O O . VAL A 1 261 ? -10.408 5.855 -7.013 1.00 89.25 261 VAL A O 1
ATOM 2145 N N . CYS A 1 262 ? -8.557 5.880 -5.752 1.00 91.06 262 CYS A N 1
ATOM 2146 C CA . CYS A 1 262 ? -8.382 4.433 -5.706 1.00 91.06 262 CYS A CA 1
ATOM 2147 C C . CYS A 1 262 ? -8.122 3.948 -4.275 1.00 91.06 262 CYS A C 1
ATOM 2149 O O . CYS A 1 262 ? -7.234 4.447 -3.576 1.00 91.06 262 CYS A O 1
ATOM 2151 N N . ALA A 1 263 ? -8.871 2.936 -3.830 1.00 91.44 263 ALA A N 1
ATOM 2152 C CA . ALA A 1 263 ? -8.648 2.333 -2.524 1.00 91.44 263 ALA A CA 1
ATOM 2153 C C . ALA A 1 263 ? -7.347 1.515 -2.515 1.00 91.44 263 ALA A C 1
ATOM 2155 O O . ALA A 1 263 ? -7.044 0.780 -3.456 1.00 91.44 263 ALA A O 1
ATOM 2156 N N . LEU A 1 264 ? -6.599 1.571 -1.407 1.00 92.12 264 LEU A N 1
ATOM 2157 C CA . LEU A 1 264 ? -5.348 0.815 -1.261 1.00 92.12 264 LEU A CA 1
ATOM 2158 C C . LEU A 1 264 ? -5.552 -0.689 -1.499 1.00 92.12 264 LEU A C 1
ATOM 2160 O O . LEU A 1 264 ? -4.714 -1.347 -2.107 1.00 92.12 264 LEU A O 1
ATOM 2164 N N . VAL A 1 265 ? -6.681 -1.235 -1.043 1.00 90.81 265 VAL A N 1
ATOM 2165 C CA . VAL A 1 265 ? -7.034 -2.649 -1.229 1.00 90.81 265 VAL A CA 1
ATOM 2166 C C . VAL A 1 265 ? -7.084 -3.034 -2.711 1.00 90.81 265 VAL A C 1
ATOM 2168 O O . VAL A 1 265 ? -6.679 -4.143 -3.055 1.00 90.81 265 VAL A O 1
ATOM 2171 N N . ASP A 1 266 ? -7.547 -2.139 -3.582 1.00 90.31 266 ASP A N 1
ATOM 2172 C CA . ASP A 1 266 ? -7.657 -2.410 -5.016 1.00 90.31 266 ASP A CA 1
ATOM 2173 C C . ASP A 1 266 ? -6.289 -2.367 -5.694 1.00 90.31 266 ASP A C 1
ATOM 2175 O O . ASP A 1 266 ? -5.987 -3.227 -6.523 1.00 90.31 266 ASP A O 1
ATOM 2179 N N . ILE A 1 267 ? -5.415 -1.451 -5.261 1.00 90.75 267 ILE A N 1
ATOM 2180 C CA . ILE A 1 267 ? -4.012 -1.438 -5.684 1.00 90.75 267 ILE A CA 1
ATOM 2181 C C . ILE A 1 267 ? -3.325 -2.745 -5.316 1.00 90.75 267 ILE A C 1
ATOM 2183 O O . ILE A 1 267 ? -2.734 -3.380 -6.180 1.00 90.75 267 ILE A O 1
ATOM 2187 N N . LEU A 1 268 ? -3.430 -3.185 -4.061 1.00 89.69 268 LEU A N 1
ATOM 2188 C CA . LEU A 1 268 ? -2.722 -4.378 -3.587 1.00 89.69 268 LEU A CA 1
ATOM 2189 C C . LEU A 1 268 ? -3.198 -5.681 -4.245 1.00 89.69 268 LEU A C 1
ATOM 2191 O O . LEU A 1 268 ? -2.472 -6.668 -4.223 1.00 89.69 268 LEU A O 1
ATOM 2195 N N . LYS A 1 269 ? -4.393 -5.697 -4.844 1.00 87.62 269 LYS A N 1
ATOM 2196 C CA . LYS A 1 269 ? -4.890 -6.829 -5.644 1.00 87.62 269 LYS A CA 1
ATOM 2197 C C . LYS A 1 269 ? -4.385 -6.812 -7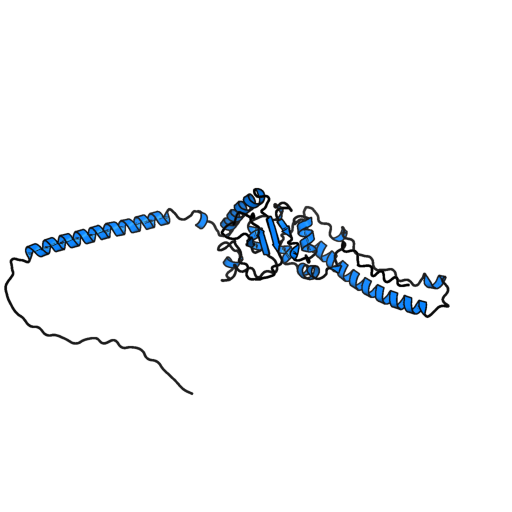.088 1.00 87.62 269 LYS A C 1
ATOM 2199 O O . LYS A 1 269 ? -4.577 -7.790 -7.810 1.00 87.62 269 LYS A O 1
ATOM 2204 N N . HIS A 1 270 ? -3.781 -5.716 -7.539 1.00 87.38 270 HIS A N 1
ATOM 2205 C CA . HIS A 1 270 ? -3.337 -5.580 -8.915 1.00 87.38 270 HIS A CA 1
ATOM 2206 C C . HIS A 1 270 ? -2.104 -6.459 -9.178 1.00 87.38 270 HIS A C 1
ATOM 2208 O O . HIS A 1 270 ? -1.089 -6.359 -8.491 1.00 87.38 270 HIS A O 1
ATOM 2214 N N . SER A 1 271 ? -2.149 -7.282 -10.230 1.00 83.00 271 SER A N 1
ATOM 2215 C CA . SER A 1 271 ? -1.103 -8.274 -10.547 1.00 83.00 271 SER A CA 1
ATOM 2216 C C . SER A 1 271 ? 0.302 -7.678 -10.720 1.00 83.00 271 SER A C 1
ATOM 2218 O O . SER A 1 271 ? 1.305 -8.321 -10.420 1.00 83.00 271 SER A O 1
ATOM 2220 N N . LEU A 1 272 ? 0.385 -6.425 -11.177 1.00 81.25 272 LEU A N 1
ATOM 2221 C CA . LEU A 1 272 ? 1.650 -5.705 -11.363 1.00 81.25 272 LEU A CA 1
ATOM 2222 C C . LEU A 1 272 ? 2.314 -5.224 -10.060 1.00 81.25 272 LEU A C 1
ATOM 2224 O O . LEU A 1 272 ? 3.487 -4.845 -10.105 1.00 81.25 272 LEU A O 1
ATOM 2228 N N . VAL A 1 273 ? 1.625 -5.239 -8.913 1.00 79.88 273 VAL A N 1
ATOM 2229 C CA . VAL A 1 273 ? 2.233 -4.846 -7.629 1.00 79.88 273 VAL A CA 1
ATOM 2230 C C . VAL A 1 273 ? 3.387 -5.779 -7.274 1.00 79.88 273 VAL A C 1
ATOM 2232 O O . VAL A 1 273 ? 4.491 -5.306 -7.008 1.00 79.88 273 VAL A O 1
ATOM 2235 N N . GLN A 1 274 ? 3.170 -7.090 -7.384 1.00 68.19 274 GLN A N 1
ATOM 2236 C CA . GLN A 1 274 ? 4.202 -8.080 -7.080 1.00 68.19 274 GLN A CA 1
ATOM 2237 C C . GLN A 1 274 ? 5.336 -8.065 -8.116 1.00 68.19 274 GLN A C 1
ATOM 2239 O O . GLN A 1 274 ? 6.510 -8.140 -7.768 1.00 68.19 274 GLN A O 1
ATOM 2244 N N . ILE A 1 275 ? 4.997 -7.869 -9.395 1.00 64.25 275 ILE A N 1
ATOM 2245 C CA . ILE A 1 275 ? 5.973 -7.820 -10.496 1.00 64.25 275 ILE A CA 1
ATOM 2246 C C . ILE A 1 275 ? 6.925 -6.624 -10.351 1.00 64.25 275 ILE A C 1
ATOM 2248 O O . ILE A 1 275 ? 8.124 -6.746 -10.599 1.00 64.25 275 ILE A O 1
ATOM 2252 N N . THR A 1 276 ? 6.409 -5.461 -9.947 1.00 60.69 276 THR A N 1
ATOM 2253 C CA . THR A 1 276 ? 7.225 -4.244 -9.808 1.00 60.69 276 THR A CA 1
ATOM 2254 C C . THR A 1 276 ? 8.029 -4.196 -8.514 1.00 60.69 276 THR A C 1
ATOM 2256 O O . THR A 1 276 ? 9.083 -3.565 -8.500 1.00 60.69 276 THR A O 1
ATOM 2259 N N . ALA A 1 277 ? 7.602 -4.897 -7.459 1.00 58.28 277 ALA A N 1
ATOM 2260 C CA . ALA A 1 277 ? 8.401 -5.051 -6.244 1.00 58.28 277 ALA A CA 1
ATOM 2261 C C . ALA A 1 277 ? 9.745 -5.756 -6.529 1.00 58.28 277 ALA A C 1
ATOM 2263 O O . ALA A 1 277 ? 10.783 -5.361 -5.997 1.00 58.28 277 ALA A O 1
ATOM 2264 N N . ASP A 1 278 ? 9.758 -6.744 -7.427 1.00 57.25 278 ASP A N 1
ATOM 2265 C CA . ASP A 1 278 ? 10.976 -7.476 -7.797 1.00 57.25 278 ASP A CA 1
ATOM 2266 C C . ASP A 1 278 ? 11.792 -6.812 -8.923 1.00 57.25 278 ASP A C 1
ATOM 2268 O O . ASP A 1 278 ? 12.991 -7.072 -9.075 1.00 57.25 278 ASP A O 1
ATOM 2272 N N . ALA A 1 279 ? 11.185 -5.902 -9.690 1.00 59.16 279 ALA A N 1
ATOM 2273 C CA . ALA A 1 279 ? 11.809 -5.225 -10.825 1.00 59.16 279 ALA A CA 1
ATOM 2274 C C . ALA A 1 279 ? 12.449 -3.876 -10.441 1.00 59.16 279 ALA A C 1
ATOM 2276 O O . ALA A 1 279 ? 12.094 -2.827 -10.973 1.00 59.16 279 ALA A O 1
ATOM 2277 N N . TRP A 1 280 ? 13.446 -3.904 -9.549 1.00 53.75 280 TRP A N 1
ATOM 2278 C CA . TRP A 1 280 ? 14.169 -2.713 -9.055 1.00 53.75 280 TRP A CA 1
ATOM 2279 C C . TRP A 1 280 ? 14.734 -1.786 -10.155 1.00 53.75 280 TRP A C 1
ATOM 2281 O O . TRP A 1 280 ? 14.886 -0.589 -9.933 1.00 53.75 280 TRP A O 1
ATOM 2291 N N . TRP A 1 281 ? 14.999 -2.325 -11.350 1.00 55.47 281 TRP A N 1
ATOM 2292 C CA . TRP A 1 281 ? 15.473 -1.603 -12.538 1.00 55.47 281 TRP A CA 1
ATOM 2293 C C . TRP A 1 281 ? 14.395 -0.748 -13.231 1.00 55.47 281 TRP A C 1
ATOM 2295 O O . TRP A 1 281 ? 14.705 -0.014 -14.163 1.00 55.47 281 TRP A O 1
ATOM 2305 N N . MET A 1 282 ? 13.129 -0.833 -12.810 1.00 55.47 282 MET A N 1
ATOM 2306 C CA . MET A 1 282 ? 12.042 -0.011 -13.355 1.00 55.47 282 MET A CA 1
ATOM 2307 C C . MET A 1 282 ? 11.930 1.372 -12.709 1.00 55.47 282 MET A C 1
ATOM 2309 O O . MET A 1 282 ? 11.139 2.185 -13.186 1.00 55.47 282 MET A O 1
ATOM 2313 N N . ARG A 1 283 ? 12.698 1.655 -11.651 1.00 55.34 283 ARG A N 1
ATOM 2314 C CA . ARG A 1 283 ? 12.652 2.945 -10.956 1.00 55.34 283 ARG A CA 1
ATOM 2315 C C . ARG A 1 283 ? 13.341 4.033 -11.791 1.00 55.34 283 ARG A C 1
ATOM 2317 O O . ARG A 1 283 ? 14.513 3.854 -12.114 1.00 55.34 283 ARG A O 1
ATOM 2324 N N . PRO A 1 284 ? 12.659 5.147 -12.116 1.00 51.66 284 PRO A N 1
ATOM 2325 C CA . PRO A 1 284 ? 13.265 6.260 -12.851 1.00 51.66 284 PRO A CA 1
ATOM 2326 C C . PRO A 1 284 ? 14.388 6.956 -12.058 1.00 51.66 284 PRO A C 1
ATOM 2328 O O . PRO A 1 284 ? 15.274 7.558 -12.655 1.00 51.66 284 PRO A O 1
ATOM 2331 N N . ASP A 1 285 ? 14.391 6.813 -10.728 1.00 46.41 285 ASP A N 1
ATOM 2332 C CA . ASP A 1 285 ? 15.277 7.563 -9.823 1.00 46.41 285 ASP A CA 1
ATOM 2333 C C . ASP A 1 285 ? 16.532 6.788 -9.400 1.00 46.41 285 ASP A C 1
ATOM 2335 O O . ASP A 1 285 ? 17.378 7.309 -8.673 1.00 46.41 285 ASP A O 1
ATOM 2339 N N . VAL A 1 286 ? 16.662 5.525 -9.815 1.00 41.41 286 VAL A N 1
ATOM 2340 C CA . VAL A 1 286 ? 17.906 4.782 -9.614 1.00 41.41 286 VAL A CA 1
ATOM 2341 C C . VAL A 1 286 ? 18.780 5.126 -10.809 1.00 41.41 286 VAL A C 1
ATOM 2343 O O . VAL A 1 286 ? 18.460 4.658 -11.904 1.00 41.41 286 VAL A O 1
ATOM 2346 N N . PRO A 1 287 ? 19.852 5.934 -10.651 1.00 38.56 287 PRO A N 1
ATOM 2347 C CA . PRO A 1 287 ? 20.794 6.127 -11.735 1.00 38.56 287 PRO A CA 1
ATOM 2348 C C . PRO A 1 287 ? 21.220 4.736 -12.167 1.00 38.56 287 PRO A C 1
ATOM 2350 O O . PRO A 1 287 ? 21.750 3.962 -11.363 1.00 38.56 287 PRO A O 1
ATOM 2353 N N . GLU A 1 288 ? 20.895 4.404 -13.418 1.00 44.19 288 GLU A N 1
ATOM 2354 C CA . GLU A 1 288 ? 21.402 3.218 -14.078 1.00 44.19 288 GLU A CA 1
ATOM 2355 C C . GLU A 1 288 ? 22.882 3.203 -13.723 1.00 44.19 288 GLU A C 1
ATOM 2357 O O . GLU A 1 288 ? 23.564 4.205 -13.968 1.00 44.19 288 GLU A O 1
ATOM 2362 N N . ILE A 1 289 ? 23.348 2.164 -13.017 1.00 40.84 289 ILE A N 1
ATOM 2363 C CA . ILE A 1 289 ? 24.772 2.006 -12.747 1.00 40.84 289 ILE A CA 1
ATOM 2364 C C . ILE A 1 289 ? 25.371 1.922 -14.139 1.00 40.84 289 ILE A C 1
ATOM 2366 O O . ILE A 1 289 ? 25.398 0.860 -14.764 1.00 40.84 289 ILE A O 1
ATOM 2370 N N . ARG A 1 290 ? 25.779 3.083 -14.657 1.00 39.97 290 ARG A N 1
ATOM 2371 C CA . ARG A 1 290 ? 26.647 3.218 -15.795 1.00 39.97 290 ARG A CA 1
ATOM 2372 C C . ARG A 1 290 ? 27.856 2.472 -15.306 1.00 39.97 290 ARG A C 1
ATOM 2374 O O . ARG A 1 290 ? 28.632 2.970 -14.497 1.00 39.97 290 ARG A O 1
ATOM 2381 N N . ALA A 1 291 ? 27.944 1.216 -15.717 1.00 37.91 291 ALA A N 1
ATOM 2382 C CA . ALA A 1 291 ? 29.187 0.504 -15.735 1.00 37.91 291 ALA A CA 1
ATOM 2383 C C . ALA A 1 291 ? 30.071 1.332 -16.668 1.00 37.91 291 ALA A C 1
ATOM 2385 O O . ALA A 1 291 ? 30.147 1.077 -17.870 1.00 37.91 291 ALA A O 1
ATOM 2386 N N . GLU A 1 292 ? 30.687 2.373 -16.109 1.00 39.25 292 GLU A N 1
ATOM 2387 C CA . GLU A 1 292 ? 31.865 3.035 -16.625 1.00 39.25 292 GLU A CA 1
ATOM 2388 C C . GLU A 1 292 ? 32.987 2.000 -16.562 1.00 39.25 292 GLU A C 1
ATOM 2390 O O . GLU A 1 292 ? 33.929 2.064 -15.787 1.00 39.25 292 GLU A O 1
ATOM 2395 N N . GLY A 1 293 ? 32.863 0.988 -17.415 1.00 41.75 293 GLY A N 1
ATOM 2396 C CA . GLY A 1 293 ? 33.994 0.299 -17.987 1.00 41.75 293 GLY A CA 1
ATOM 2397 C C . GLY A 1 293 ? 34.557 1.185 -19.087 1.00 41.75 293 GLY A C 1
ATOM 2398 O O . GLY A 1 293 ? 34.466 0.835 -20.262 1.00 41.75 293 GLY A O 1
ATOM 2399 N N . GLN A 1 294 ? 35.122 2.334 -18.717 1.00 36.69 294 GLN A N 1
ATOM 2400 C CA . GLN A 1 294 ? 36.214 2.916 -19.485 1.00 36.69 294 GLN A CA 1
ATOM 2401 C C . GLN A 1 294 ? 37.510 2.487 -18.808 1.00 36.69 294 GLN A C 1
ATOM 2403 O O . GLN A 1 294 ? 38.074 3.156 -17.951 1.00 36.69 294 GLN A O 1
ATOM 2408 N N . ALA A 1 295 ? 37.918 1.279 -19.187 1.00 39.03 295 ALA A N 1
ATOM 2409 C CA . ALA A 1 295 ? 39.293 0.842 -19.099 1.00 39.03 295 ALA A CA 1
ATOM 2410 C C . ALA A 1 295 ? 40.161 1.695 -20.041 1.00 39.03 295 ALA A C 1
ATOM 2412 O O . ALA A 1 295 ? 39.714 1.990 -21.150 1.00 39.03 295 ALA A O 1
ATOM 2413 N N . GLY A 1 296 ? 41.361 2.026 -19.547 1.00 36.59 296 GLY A N 1
ATOM 2414 C CA . GLY A 1 296 ? 42.658 2.108 -20.245 1.00 36.59 296 GLY A CA 1
ATOM 2415 C C . GLY A 1 296 ? 42.703 2.538 -21.703 1.00 36.59 296 GLY A C 1
ATOM 2416 O O . GLY A 1 296 ? 42.225 1.765 -22.564 1.00 36.59 296 GLY A O 1
#